Protein AF-Q8KRS7-F1 (afdb_monomer_lite)

Structure (mmCIF, N/CA/C/O backbone):
data_AF-Q8KRS7-F1
#
_entry.id   AF-Q8KRS7-F1
#
loop_
_atom_site.group_PDB
_atom_site.id
_atom_site.type_symbol
_atom_site.label_atom_id
_atom_site.label_alt_id
_atom_site.label_comp_id
_atom_site.label_asym_id
_atom_site.label_entity_id
_atom_site.label_seq_id
_atom_site.pdbx_PDB_ins_code
_atom_site.Cartn_x
_atom_site.Cartn_y
_atom_site.Cartn_z
_atom_site.occupancy
_atom_site.B_iso_or_equiv
_atom_site.auth_seq_id
_atom_site.auth_comp_id
_atom_site.auth_asym_id
_atom_site.auth_atom_id
_atom_site.pdbx_PDB_model_num
ATOM 1 N N . MET A 1 1 ? 6.566 11.214 23.267 1.00 79.62 1 MET A N 1
ATOM 2 C CA . MET A 1 1 ? 6.766 9.782 22.901 1.00 79.62 1 MET A CA 1
ATOM 3 C C . MET A 1 1 ? 7.408 9.692 21.528 1.00 79.62 1 MET A C 1
ATOM 5 O O . MET A 1 1 ? 8.475 9.097 21.419 1.00 79.62 1 MET A O 1
ATOM 9 N N . TYR A 1 2 ? 6.828 10.362 20.528 1.00 82.69 2 TYR A N 1
ATOM 10 C CA . TYR A 1 2 ? 7.426 10.520 19.202 1.00 82.69 2 TYR A CA 1
ATOM 11 C C . TYR A 1 2 ? 8.853 11.101 19.230 1.00 82.69 2 TYR A C 1
ATOM 13 O O . TYR A 1 2 ? 9.668 10.703 18.409 1.00 82.69 2 TYR A O 1
ATOM 21 N N . ASP A 1 3 ? 9.219 11.918 20.226 1.00 83.94 3 ASP A N 1
ATOM 22 C CA . ASP A 1 3 ? 10.573 12.494 20.379 1.00 83.94 3 ASP A CA 1
ATOM 23 C C . ASP A 1 3 ? 11.708 11.469 20.531 1.00 83.94 3 ASP A C 1
ATOM 25 O O . ASP A 1 3 ? 12.875 11.806 20.345 1.00 83.94 3 ASP A O 1
ATOM 29 N N . ARG A 1 4 ? 11.391 10.219 20.901 1.00 86.94 4 ARG A N 1
ATOM 30 C CA . ARG A 1 4 ? 12.380 9.128 20.987 1.00 86.94 4 ARG A CA 1
ATOM 31 C C . ARG A 1 4 ? 12.637 8.455 19.637 1.00 86.94 4 ARG A C 1
ATOM 33 O O . ARG A 1 4 ? 13.655 7.789 19.488 1.00 86.94 4 ARG A O 1
ATOM 40 N N . TRP A 1 5 ? 11.716 8.617 18.690 1.00 89.06 5 TRP A N 1
ATOM 41 C CA . TRP A 1 5 ? 11.691 7.909 17.410 1.00 89.06 5 TRP A CA 1
ATOM 42 C C . TRP A 1 5 ? 11.887 8.851 16.219 1.00 89.06 5 TRP A C 1
ATOM 44 O O . TRP A 1 5 ? 12.419 8.449 15.191 1.00 89.06 5 TRP A O 1
ATOM 54 N N . PHE A 1 6 ? 11.517 10.119 16.355 1.00 91.38 6 PHE A N 1
ATOM 55 C CA . PHE A 1 6 ? 11.610 11.125 15.307 1.00 91.38 6 PHE A CA 1
ATOM 56 C C . PHE A 1 6 ? 12.489 12.282 15.776 1.00 91.38 6 PHE A C 1
ATOM 58 O O . PHE A 1 6 ? 12.406 12.731 16.920 1.00 91.38 6 PHE A O 1
ATOM 65 N N . SER A 1 7 ? 13.344 12.773 14.882 1.00 92.06 7 SER A N 1
ATOM 66 C CA . SER A 1 7 ? 14.123 13.985 15.129 1.00 92.06 7 SER A CA 1
ATOM 67 C C . SER A 1 7 ? 13.222 15.221 15.195 1.00 92.06 7 SER A C 1
ATOM 69 O O . SER A 1 7 ? 12.120 15.239 14.652 1.00 92.06 7 SER A O 1
ATOM 71 N N . GLN A 1 8 ? 13.722 16.308 15.786 1.00 91.12 8 GLN A N 1
ATOM 72 C CA . GLN A 1 8 ? 12.974 17.569 15.878 1.00 91.12 8 GLN A CA 1
ATOM 73 C C . GLN A 1 8 ? 12.562 18.132 14.508 1.00 91.12 8 GLN A C 1
ATOM 75 O O . GLN A 1 8 ? 11.495 18.720 14.379 1.00 91.12 8 GLN A O 1
ATOM 80 N N . GLN A 1 9 ? 13.375 17.920 13.468 1.00 90.75 9 GLN A N 1
ATOM 81 C CA . GLN A 1 9 ? 13.025 18.318 12.099 1.00 90.75 9 GLN A CA 1
ATOM 82 C C . GLN A 1 9 ? 11.922 17.434 11.506 1.00 90.75 9 GLN A C 1
ATOM 84 O O . GLN A 1 9 ? 11.077 17.923 10.767 1.00 90.75 9 GLN A O 1
ATOM 89 N N . GLU A 1 10 ? 11.915 16.138 11.824 1.00 91.88 10 GLU A N 1
ATOM 90 C CA . GLU A 1 10 ? 10.870 15.221 11.366 1.00 91.88 10 GLU A CA 1
ATOM 91 C C . GLU A 1 10 ? 9.541 15.483 12.075 1.00 91.88 10 GLU A C 1
ATOM 93 O O . GLU A 1 10 ? 8.509 15.473 11.414 1.00 91.88 10 GLU A O 1
ATOM 98 N N . LEU A 1 11 ? 9.562 15.790 13.376 1.00 92.19 11 LEU A N 1
ATOM 99 C CA . LEU A 1 11 ? 8.361 16.131 14.147 1.00 92.19 11 LEU A CA 1
ATOM 100 C C . LEU A 1 11 ? 7.640 17.372 13.608 1.00 92.19 11 LEU A C 1
ATOM 102 O O . LEU A 1 11 ? 6.419 17.421 13.657 1.00 92.19 11 LEU A O 1
ATOM 106 N N . GLN A 1 12 ? 8.366 18.347 13.048 1.00 91.62 12 GLN A N 1
ATOM 107 C CA . GLN A 1 12 ? 7.760 19.539 12.432 1.00 91.62 12 GLN A CA 1
ATOM 108 C C . GLN A 1 12 ? 6.928 19.233 11.183 1.00 91.62 12 GLN A C 1
ATOM 110 O O . GLN A 1 12 ? 6.133 20.067 10.764 1.00 91.62 12 GLN A O 1
ATOM 115 N N . VAL A 1 13 ? 7.146 18.075 10.559 1.00 92.62 13 VAL A N 1
ATOM 116 C CA . VAL A 1 13 ? 6.472 17.665 9.320 1.00 92.62 13 VAL A CA 1
ATOM 117 C C . VAL A 1 13 ? 5.749 16.328 9.471 1.00 92.62 13 VAL A C 1
ATOM 119 O O . VAL A 1 13 ? 5.342 15.742 8.470 1.00 92.62 13 VAL A O 1
ATOM 122 N N . LEU A 1 14 ? 5.631 15.817 10.699 1.00 93.31 14 LEU A N 1
ATOM 123 C CA . LEU A 1 14 ? 4.896 14.603 11.030 1.00 93.31 14 LEU A CA 1
ATOM 124 C C . LEU A 1 14 ? 3.538 15.016 11.604 1.00 93.31 14 LEU A C 1
ATOM 126 O O . LEU A 1 14 ? 3.499 15.425 12.765 1.00 93.31 14 LEU A O 1
ATOM 130 N N . PRO A 1 15 ? 2.431 14.857 10.855 1.00 93.81 15 PRO A N 1
ATOM 131 C CA . PRO A 1 15 ? 1.103 15.183 11.354 1.00 93.81 15 PRO A CA 1
ATOM 132 C C . PRO A 1 15 ? 0.832 14.546 12.714 1.00 93.81 15 PRO A C 1
ATOM 134 O O . PRO A 1 15 ? 0.481 15.267 13.633 1.00 93.81 15 PRO A O 1
ATOM 137 N N . PHE A 1 16 ? 1.131 13.255 12.919 1.00 89.75 16 PHE A N 1
ATOM 138 C CA . PHE A 1 16 ? 0.970 12.579 14.221 1.00 89.75 16 PHE A CA 1
ATOM 139 C C . PHE A 1 16 ? 1.613 13.277 15.438 1.00 89.75 16 PHE A C 1
ATOM 141 O O . PHE A 1 16 ? 1.209 12.997 16.566 1.00 89.75 16 PHE A O 1
ATOM 148 N N . ALA A 1 17 ? 2.609 14.148 15.248 1.00 88.62 17 ALA A N 1
ATOM 149 C CA . ALA A 1 17 ? 3.217 14.916 16.334 1.00 88.62 17 ALA A CA 1
ATOM 150 C C . ALA A 1 17 ? 2.379 16.140 16.754 1.00 88.62 17 ALA A C 1
ATOM 152 O O . ALA A 1 17 ? 2.550 16.653 17.862 1.00 88.62 17 ALA A O 1
ATOM 153 N N . GLU A 1 18 ? 1.481 16.611 15.891 1.00 89.44 18 GLU A N 1
ATOM 154 C CA . GLU A 1 18 ? 0.573 17.718 16.169 1.00 89.44 18 GLU A CA 1
ATOM 155 C C . GLU A 1 18 ? -0.554 17.277 17.110 1.00 89.44 18 GLU A C 1
ATOM 157 O O . GLU A 1 18 ? -1.121 16.190 16.974 1.00 89.44 18 GLU A O 1
ATOM 162 N N . GLN A 1 19 ? -0.920 18.153 18.045 1.00 85.75 19 GLN A N 1
ATOM 163 C CA . GLN A 1 19 ? -2.099 17.956 18.883 1.00 85.75 19 GLN A CA 1
ATOM 164 C C . GLN A 1 19 ? -3.350 18.350 18.097 1.00 85.75 19 GLN A C 1
ATOM 166 O O . GLN A 1 19 ? -3.739 19.515 18.080 1.00 85.75 19 GLN A O 1
ATOM 171 N N . ASP A 1 20 ? -3.960 17.367 17.443 1.00 91.69 20 ASP A N 1
ATOM 172 C CA . ASP A 1 20 ? -5.169 17.537 16.641 1.00 91.69 20 ASP A CA 1
ATOM 173 C C . ASP A 1 20 ? -6.292 16.639 17.186 1.00 91.69 20 ASP A C 1
ATOM 175 O O . ASP A 1 20 ? -6.239 15.409 17.094 1.00 91.69 20 ASP A O 1
ATOM 179 N N . GLU A 1 21 ? -7.311 17.257 17.787 1.00 91.38 21 GLU A N 1
ATOM 180 C CA . GLU A 1 21 ? -8.463 16.544 18.352 1.00 91.38 21 GLU A CA 1
ATOM 181 C C . GLU A 1 21 ? -9.281 15.809 17.282 1.00 91.38 21 GLU A C 1
ATOM 183 O O . GLU A 1 21 ? -9.771 14.709 17.537 1.00 91.38 21 GLU A O 1
ATOM 188 N N . GLN A 1 22 ? -9.400 16.370 16.076 1.00 93.44 22 GLN A N 1
ATOM 189 C CA . GLN A 1 22 ? -10.166 15.771 14.985 1.00 93.44 22 GLN A CA 1
ATOM 190 C C . GLN A 1 22 ? -9.466 14.523 14.442 1.00 93.44 22 GLN A C 1
ATOM 192 O O . GLN A 1 22 ? -10.111 13.495 14.214 1.00 93.44 22 GLN A O 1
ATOM 197 N N . ARG A 1 23 ? -8.142 14.577 14.279 1.00 93.50 23 ARG A N 1
ATOM 198 C CA . ARG A 1 23 ? -7.334 13.414 13.905 1.00 93.50 23 ARG A CA 1
ATOM 199 C C . ARG A 1 23 ? -7.419 12.324 14.969 1.00 93.50 23 ARG A C 1
ATOM 201 O O . ARG A 1 23 ? -7.656 11.166 14.634 1.00 93.50 23 ARG A O 1
ATOM 208 N N . ASN A 1 24 ? -7.292 12.689 16.245 1.00 91.06 24 ASN A N 1
ATOM 209 C CA . ASN A 1 24 ? -7.412 11.736 17.350 1.00 91.06 24 ASN A CA 1
ATOM 210 C C . ASN A 1 24 ? -8.786 11.055 17.358 1.00 91.06 24 ASN A C 1
ATOM 212 O O . ASN A 1 24 ? -8.861 9.835 17.480 1.00 91.06 24 ASN A O 1
ATOM 216 N N . GLN A 1 25 ? -9.861 11.821 17.162 1.00 94.38 25 GLN A N 1
ATOM 217 C CA . GLN A 1 25 ? -11.215 11.282 17.060 1.00 94.38 25 GLN A CA 1
ATOM 218 C C . GLN A 1 25 ? -11.365 10.335 15.858 1.00 94.38 25 GLN A C 1
ATOM 220 O O . GLN A 1 25 ? -11.925 9.250 15.996 1.00 94.38 25 GLN A O 1
ATOM 225 N N . THR A 1 26 ? -10.790 10.695 14.708 1.00 96.25 26 THR A N 1
ATOM 226 C CA . THR A 1 26 ? -10.797 9.851 13.503 1.00 96.25 26 THR A CA 1
ATOM 227 C C . THR A 1 26 ? -10.102 8.510 13.755 1.00 96.25 26 THR A C 1
ATOM 229 O O . THR A 1 26 ? -10.633 7.458 13.403 1.00 96.25 26 THR A O 1
ATOM 232 N N . TRP A 1 27 ? -8.941 8.511 14.418 1.00 95.44 27 TRP A N 1
ATOM 233 C CA . TRP A 1 27 ? -8.245 7.272 14.779 1.00 95.44 27 TRP A CA 1
ATOM 234 C C . TRP A 1 27 ? -9.002 6.438 15.807 1.00 95.44 27 TRP A C 1
ATOM 236 O O . TRP A 1 27 ? -9.042 5.217 15.673 1.00 95.44 27 TRP A O 1
ATOM 246 N N . LEU A 1 28 ? -9.636 7.071 16.797 1.00 94.50 28 LEU A N 1
ATOM 247 C CA . LEU A 1 28 ? -10.481 6.368 17.764 1.00 94.50 28 LEU A CA 1
ATOM 248 C C . LEU A 1 28 ? -11.642 5.642 17.073 1.00 94.50 28 LEU A C 1
ATOM 250 O O . LEU A 1 28 ? -11.932 4.495 17.410 1.00 94.50 28 LEU A O 1
ATOM 254 N N . GLU A 1 29 ? -12.268 6.277 16.082 1.00 97.00 29 GLU A N 1
ATOM 255 C CA . GLU A 1 29 ? -13.324 5.666 15.271 1.00 97.00 29 GLU A CA 1
ATOM 256 C C . GLU A 1 29 ? -12.793 4.497 14.438 1.00 97.00 29 GLU A C 1
ATOM 258 O O . GLU A 1 29 ? -13.354 3.404 14.502 1.00 97.00 29 GLU A O 1
ATOM 263 N N . LEU A 1 30 ? -11.674 4.677 13.726 1.00 98.12 30 LEU A N 1
ATOM 264 C CA . LEU A 1 30 ? -11.060 3.613 12.923 1.00 98.12 30 LEU A CA 1
ATOM 265 C C . LEU A 1 30 ? -10.697 2.387 13.774 1.00 98.12 30 LEU A C 1
ATOM 267 O O . LEU A 1 30 ? -11.034 1.257 13.411 1.00 98.12 30 LEU A O 1
ATOM 271 N N . VAL A 1 31 ? -10.048 2.601 14.922 1.00 97.19 31 VAL A N 1
ATOM 272 C CA . VAL A 1 31 ? -9.653 1.536 15.858 1.00 97.19 31 VAL A CA 1
ATOM 273 C C . VAL A 1 31 ? -10.883 0.854 16.456 1.00 97.19 31 VAL A C 1
ATOM 275 O O . VAL A 1 31 ? -10.935 -0.376 16.514 1.00 97.19 31 VAL A O 1
ATOM 278 N N . GLY A 1 32 ? -11.895 1.627 16.859 1.00 97.62 32 GLY A N 1
ATOM 279 C CA . GLY A 1 32 ? -13.153 1.100 17.386 1.00 97.62 32 GLY A CA 1
ATOM 280 C C . GLY A 1 32 ? -13.897 0.230 16.370 1.00 97.62 32 GLY A C 1
ATOM 281 O O . GLY A 1 32 ? -14.313 -0.884 16.697 1.00 97.62 32 GLY A O 1
ATOM 282 N N . GLU A 1 33 ? -14.005 0.692 15.123 1.00 98.25 33 GLU A N 1
ATOM 283 C CA . GLU A 1 33 ? -14.606 -0.064 14.021 1.00 98.25 33 GLU A CA 1
ATOM 284 C C . GLU A 1 33 ? -13.829 -1.357 13.728 1.00 98.25 33 GLU A C 1
ATOM 286 O O . GLU A 1 33 ? -14.439 -2.417 13.564 1.00 98.25 33 GLU A O 1
ATOM 291 N N . ALA A 1 34 ? -12.492 -1.311 13.714 1.00 98.12 34 ALA A N 1
ATOM 292 C CA . ALA A 1 34 ? -11.669 -2.502 13.506 1.00 98.12 34 ALA A CA 1
ATOM 293 C C . ALA A 1 34 ? -11.868 -3.529 14.624 1.00 98.12 34 ALA A C 1
ATOM 295 O O . ALA A 1 34 ? -12.091 -4.710 14.351 1.00 98.12 34 ALA A O 1
ATOM 296 N N . GLN A 1 35 ? -11.865 -3.074 15.879 1.00 97.38 35 GLN A N 1
ATOM 297 C CA . GLN A 1 35 ? -12.105 -3.929 17.036 1.00 97.38 35 GLN A CA 1
ATOM 298 C C . GLN A 1 35 ? -13.491 -4.585 16.973 1.00 97.38 35 GLN A C 1
ATOM 300 O O . GLN A 1 35 ? -13.624 -5.776 17.269 1.00 97.38 35 GLN A O 1
ATOM 305 N N . GLN A 1 36 ? -14.516 -3.836 16.557 1.00 98.12 36 GLN A N 1
ATOM 306 C CA . GLN A 1 36 ? -15.863 -4.366 16.363 1.00 98.12 36 GLN A CA 1
ATOM 307 C C . GLN A 1 36 ? -15.888 -5.446 15.271 1.00 98.12 36 GLN A C 1
ATOM 309 O O . GLN A 1 36 ? -16.386 -6.544 15.520 1.00 98.12 36 GLN A O 1
ATOM 314 N N . LEU A 1 37 ? -15.322 -5.176 14.089 1.00 98.44 37 LEU A N 1
ATOM 315 C CA . LEU A 1 37 ? -15.288 -6.144 12.985 1.00 98.44 37 LEU A CA 1
ATOM 316 C C . LEU A 1 37 ? -14.534 -7.425 13.363 1.00 98.44 37 LEU A C 1
ATOM 318 O O . LEU A 1 37 ? -14.980 -8.527 13.039 1.00 98.44 37 LEU A O 1
ATOM 322 N N . MET A 1 38 ? -13.425 -7.300 14.093 1.00 98.12 38 MET A N 1
ATOM 323 C CA . MET A 1 38 ? -12.676 -8.448 14.606 1.00 98.12 38 MET A CA 1
ATOM 324 C C . MET A 1 38 ? -13.478 -9.234 15.654 1.00 98.12 38 MET A C 1
ATOM 326 O O . MET A 1 38 ? -13.474 -10.465 15.628 1.00 98.12 38 MET A O 1
ATOM 330 N N . GLY A 1 39 ? -14.206 -8.547 16.542 1.00 97.62 39 GLY A N 1
ATOM 331 C CA . GLY A 1 39 ? -15.106 -9.169 17.520 1.00 97.62 39 GLY A CA 1
ATOM 332 C C . GLY A 1 39 ? -16.269 -9.930 16.871 1.00 97.62 39 GLY A C 1
ATOM 333 O O . GLY A 1 39 ? -16.627 -11.016 17.327 1.00 97.62 39 GLY A O 1
ATOM 334 N N . GLU A 1 40 ? -16.797 -9.407 15.762 1.00 97.75 40 GLU A N 1
ATOM 335 C CA . GLU A 1 40 ? -17.801 -10.055 14.904 1.00 97.75 40 GLU A CA 1
ATOM 336 C C . GLU A 1 40 ? -17.222 -11.220 14.075 1.00 97.75 40 GLU A C 1
ATOM 338 O O . GLU A 1 40 ? -17.982 -11.965 13.457 1.00 97.75 40 GLU A O 1
ATOM 343 N N . ARG A 1 41 ? -15.892 -11.409 14.065 1.00 97.25 41 ARG A N 1
ATOM 344 C CA . ARG A 1 41 ? -15.169 -12.334 13.168 1.00 97.25 41 ARG A CA 1
ATOM 345 C C . ARG A 1 41 ? -15.489 -12.084 11.690 1.00 97.25 41 ARG A C 1
ATOM 347 O O . ARG A 1 41 ? -15.611 -13.027 10.910 1.00 97.25 41 ARG A O 1
ATOM 354 N N . CYS A 1 42 ? -15.628 -10.811 11.324 1.00 97.94 42 CYS A N 1
ATOM 355 C CA . CYS A 1 42 ? -15.876 -10.377 9.956 1.00 97.94 42 CYS A CA 1
ATOM 356 C C . CYS A 1 42 ? -14.761 -10.889 9.019 1.00 97.94 42 CYS A C 1
ATOM 358 O O . CYS A 1 42 ? -13.581 -10.671 9.316 1.00 97.94 42 CYS A O 1
ATOM 360 N N . PRO A 1 43 ? -15.092 -11.569 7.907 1.00 97.62 43 PRO A N 1
ATOM 361 C CA . PRO A 1 43 ? -14.117 -11.907 6.876 1.00 97.62 43 PRO A CA 1
ATOM 362 C C . PRO A 1 43 ? -13.439 -10.660 6.287 1.00 97.62 43 PRO A C 1
ATOM 364 O O . PRO A 1 43 ? -14.045 -9.597 6.164 1.00 97.62 43 PRO A O 1
ATOM 367 N N . ALA A 1 44 ? -12.163 -10.783 5.918 1.00 97.00 44 ALA A N 1
ATOM 368 C CA . ALA A 1 44 ? -11.379 -9.659 5.399 1.00 97.00 44 ALA A CA 1
ATOM 369 C C . ALA A 1 44 ? -11.827 -9.203 3.995 1.00 97.00 44 ALA A C 1
ATOM 371 O O . ALA A 1 44 ? -11.573 -8.065 3.612 1.00 97.00 44 ALA A O 1
ATOM 372 N N . ASP A 1 45 ? -12.502 -10.073 3.244 1.00 96.38 45 ASP A N 1
ATOM 373 C CA . ASP A 1 45 ? -13.055 -9.814 1.913 1.00 96.38 45 ASP A CA 1
ATOM 374 C C . ASP A 1 45 ? -14.479 -9.227 1.938 1.00 96.38 45 ASP A C 1
ATOM 376 O O . ASP A 1 45 ? -15.017 -8.871 0.889 1.00 96.38 45 ASP A O 1
ATOM 380 N N . GLU A 1 46 ? -15.088 -9.059 3.117 1.00 97.88 46 GLU A N 1
ATOM 381 C CA . GLU A 1 46 ? -16.384 -8.388 3.243 1.00 97.88 46 GLU A CA 1
ATOM 382 C C . GLU A 1 46 ? -16.285 -6.894 2.873 1.00 97.88 46 GLU A C 1
ATOM 384 O O . GLU A 1 46 ? -15.328 -6.212 3.268 1.00 97.88 46 GLU A O 1
ATOM 389 N N . PRO A 1 47 ? -17.314 -6.306 2.228 1.00 97.44 47 PRO A N 1
ATOM 390 C CA . PRO A 1 47 ? -17.300 -4.895 1.841 1.00 97.44 47 PRO A CA 1
ATOM 391 C C . PRO A 1 47 ? -17.044 -3.928 3.005 1.00 97.44 47 PRO A C 1
ATOM 393 O O . PRO A 1 47 ? -16.378 -2.911 2.823 1.00 97.44 47 PRO A O 1
ATOM 396 N N . ARG A 1 48 ? -17.534 -4.245 4.214 1.00 97.75 48 ARG A N 1
ATOM 397 C CA . ARG A 1 48 ? -17.291 -3.437 5.425 1.00 97.75 48 ARG A CA 1
ATOM 398 C C . ARG A 1 48 ? -15.817 -3.457 5.847 1.00 97.75 48 ARG A C 1
ATOM 400 O O . ARG A 1 48 ? -15.288 -2.408 6.203 1.00 97.75 48 ARG A O 1
ATOM 407 N N . ALA A 1 49 ? -15.157 -4.615 5.780 1.00 98.25 49 ALA A N 1
ATOM 408 C CA . ALA A 1 49 ? -13.738 -4.748 6.106 1.00 98.25 49 ALA A CA 1
ATOM 409 C C . ALA A 1 49 ? -12.867 -4.017 5.075 1.00 98.25 49 ALA A C 1
ATOM 411 O O . ALA A 1 49 ? -11.989 -3.238 5.444 1.00 98.25 49 ALA A O 1
ATOM 412 N N . ILE A 1 50 ? -13.175 -4.186 3.785 1.00 98.06 50 ILE A N 1
ATOM 413 C CA . ILE A 1 50 ? -12.502 -3.492 2.680 1.00 98.06 50 ILE A CA 1
ATOM 414 C C . ILE A 1 50 ? -12.640 -1.966 2.802 1.00 98.06 50 ILE A C 1
ATOM 416 O O . ILE A 1 50 ? -11.659 -1.234 2.635 1.00 98.06 50 ILE A O 1
ATOM 420 N N . ALA A 1 51 ? -13.844 -1.471 3.103 1.00 97.75 51 ALA A N 1
ATOM 421 C CA . ALA A 1 51 ? -14.095 -0.042 3.268 1.00 97.75 51 ALA A CA 1
ATOM 422 C C . ALA A 1 51 ? -13.311 0.538 4.455 1.00 97.75 51 ALA A C 1
ATOM 424 O O . ALA A 1 51 ? -12.679 1.588 4.316 1.00 97.75 51 ALA A O 1
ATOM 425 N N . LEU A 1 52 ? -13.300 -0.165 5.593 1.00 98.44 52 LEU A N 1
ATOM 426 C CA . LEU A 1 52 ? -12.514 0.233 6.759 1.00 98.44 52 LEU A CA 1
ATOM 427 C C . LEU A 1 52 ? -11.017 0.266 6.438 1.00 98.44 52 LEU A C 1
ATOM 429 O O . LEU A 1 52 ? -10.358 1.265 6.706 1.00 98.44 52 LEU A O 1
ATOM 433 N N . ALA A 1 53 ? -10.485 -0.791 5.823 1.00 98.12 53 ALA A N 1
ATOM 434 C CA . ALA A 1 53 ? -9.067 -0.873 5.498 1.00 98.12 53 ALA A CA 1
ATOM 435 C C . ALA A 1 53 ? -8.633 0.206 4.496 1.00 98.12 53 ALA A C 1
ATOM 437 O O . ALA A 1 53 ? -7.540 0.753 4.602 1.00 98.12 53 ALA A O 1
ATOM 438 N N . THR A 1 54 ? -9.510 0.572 3.557 1.00 97.00 54 THR A N 1
ATOM 439 C CA . THR A 1 54 ? -9.265 1.687 2.633 1.00 97.00 54 THR A CA 1
ATOM 440 C C . THR A 1 54 ? -9.140 3.012 3.381 1.00 97.00 54 THR A C 1
ATOM 442 O O . THR A 1 54 ? -8.139 3.703 3.206 1.00 97.00 54 THR A O 1
ATOM 445 N N . ARG A 1 55 ? -10.111 3.338 4.249 1.00 97.56 55 ARG A N 1
ATOM 446 C CA . ARG A 1 55 ? -10.080 4.553 5.084 1.00 97.56 55 ARG A CA 1
ATOM 447 C C . ARG A 1 55 ? -8.842 4.584 5.974 1.00 97.56 55 ARG A C 1
ATOM 449 O O . ARG A 1 55 ? -8.195 5.616 6.091 1.00 97.56 55 ARG A O 1
ATOM 456 N N . TRP A 1 56 ? -8.490 3.439 6.556 1.00 97.62 56 TRP A N 1
ATOM 457 C CA . TRP A 1 56 ? -7.305 3.294 7.394 1.00 97.62 56 TRP A CA 1
ATOM 458 C C . TRP A 1 56 ? -6.025 3.630 6.626 1.00 97.62 56 TRP A C 1
ATOM 460 O O . TRP A 1 56 ? -5.212 4.415 7.106 1.00 97.62 56 TRP A O 1
ATOM 470 N N . MET A 1 57 ? -5.841 3.070 5.427 1.00 95.62 57 MET A N 1
ATOM 471 C CA . MET A 1 57 ? -4.639 3.315 4.622 1.00 95.62 57 MET A CA 1
ATOM 472 C C . MET A 1 57 ? -4.568 4.755 4.107 1.00 95.62 57 MET A C 1
ATOM 474 O O . MET A 1 57 ? -3.486 5.333 4.095 1.00 95.62 57 MET A O 1
ATOM 478 N N . GLU A 1 58 ? -5.701 5.355 3.733 1.00 94.88 58 GLU A N 1
ATOM 479 C CA . GLU A 1 58 ? -5.769 6.772 3.355 1.00 94.88 58 GLU A CA 1
ATOM 480 C C . GLU A 1 58 ? -5.409 7.694 4.524 1.00 94.88 58 GLU A C 1
ATOM 482 O O . GLU A 1 58 ? -4.617 8.620 4.346 1.00 94.88 58 GLU A O 1
ATOM 487 N N . GLN A 1 59 ? -5.949 7.426 5.717 1.00 95.94 59 GLN A N 1
ATOM 488 C CA . GLN A 1 59 ? -5.642 8.196 6.921 1.00 95.94 59 GLN A CA 1
ATOM 489 C C . GLN A 1 59 ? -4.167 8.049 7.305 1.00 95.94 59 GLN A C 1
ATOM 491 O O . GLN A 1 59 ? -3.497 9.035 7.599 1.00 95.94 59 GLN A O 1
ATOM 496 N N . LEU A 1 60 ? -3.631 6.828 7.242 1.00 94.88 60 LEU A N 1
ATOM 497 C CA . LEU A 1 60 ? -2.231 6.554 7.555 1.00 94.88 60 LEU A CA 1
ATOM 498 C C . LEU A 1 60 ? -1.278 7.246 6.572 1.00 94.88 60 LEU A C 1
ATOM 500 O O . LEU A 1 60 ? -0.250 7.781 6.985 1.00 94.88 60 LEU A O 1
ATOM 504 N N . GLU A 1 61 ? -1.605 7.269 5.280 1.00 94.06 61 GLU A N 1
ATOM 505 C CA . GLU A 1 61 ? -0.818 7.974 4.262 1.00 94.06 61 GLU A CA 1
ATOM 506 C C . GLU A 1 61 ? -0.834 9.492 4.489 1.00 94.06 61 GLU A C 1
ATOM 508 O O . GLU A 1 61 ? 0.218 10.132 4.426 1.00 94.06 61 GLU A O 1
ATOM 513 N N . GLN A 1 62 ? -1.987 10.060 4.854 1.00 93.31 62 GLN A N 1
ATOM 514 C CA . GLN A 1 62 ? -2.106 11.476 5.213 1.00 93.31 62 GLN A CA 1
ATOM 515 C C . GLN A 1 62 ? -1.308 11.816 6.474 1.00 93.31 62 GLN A C 1
ATOM 517 O O . GLN A 1 62 ? -0.496 12.740 6.455 1.00 93.31 62 GLN A O 1
ATOM 522 N N . ASP A 1 63 ? -1.465 11.037 7.544 1.00 94.88 63 ASP A N 1
ATOM 523 C CA . ASP A 1 63 ? -0.860 11.342 8.845 1.00 94.88 63 ASP A CA 1
ATOM 524 C C . ASP A 1 63 ? 0.638 11.015 8.929 1.00 94.88 63 ASP A C 1
ATOM 526 O O . ASP A 1 63 ? 1.337 11.442 9.851 1.00 94.88 63 ASP A O 1
ATOM 530 N N . THR A 1 64 ? 1.163 10.317 7.921 1.00 93.88 64 THR A N 1
ATOM 531 C CA . THR A 1 64 ? 2.605 10.166 7.672 1.00 93.88 64 THR A CA 1
ATOM 532 C C . THR A 1 64 ? 3.137 11.194 6.670 1.00 93.88 64 THR A C 1
ATOM 534 O O . THR A 1 64 ? 4.282 11.078 6.233 1.00 93.88 64 THR A O 1
ATOM 537 N N . ALA A 1 65 ? 2.337 12.196 6.288 1.00 92.19 65 ALA A N 1
ATOM 538 C CA . ALA A 1 65 ? 2.660 13.201 5.271 1.00 92.19 65 ALA A CA 1
ATOM 539 C C . ALA A 1 65 ? 3.123 12.598 3.928 1.00 92.19 65 ALA A C 1
ATOM 541 O O . ALA A 1 65 ? 3.974 13.165 3.240 1.00 92.19 65 ALA A O 1
ATOM 542 N N . GLY A 1 66 ? 2.622 11.411 3.571 1.00 89.94 66 GLY A N 1
ATOM 543 C CA . GLY A 1 66 ? 3.053 10.676 2.381 1.00 89.94 66 GLY A CA 1
ATOM 544 C C . GLY A 1 66 ? 4.518 10.222 2.424 1.00 89.94 66 GLY A C 1
ATOM 545 O O . GLY A 1 66 ? 5.089 9.894 1.382 1.00 89.94 66 GLY A O 1
ATOM 546 N N . ARG A 1 67 ? 5.151 10.186 3.609 1.00 90.75 67 ARG A N 1
ATOM 547 C CA . ARG A 1 67 ? 6.556 9.793 3.789 1.00 90.75 67 ARG A CA 1
ATOM 548 C C . ARG A 1 67 ? 6.672 8.316 4.204 1.00 90.75 67 ARG A C 1
ATOM 550 O O . ARG A 1 67 ? 6.373 7.983 5.353 1.00 90.75 67 ARG A O 1
ATOM 557 N N . PRO A 1 68 ? 7.140 7.410 3.325 1.00 89.69 68 PRO A N 1
ATOM 558 C CA . PRO A 1 68 ? 7.266 5.978 3.642 1.00 89.69 68 PRO A CA 1
ATOM 559 C C . PRO A 1 68 ? 8.253 5.691 4.789 1.00 89.69 68 PRO A C 1
ATOM 561 O O . PRO A 1 68 ? 8.112 4.701 5.512 1.00 89.69 68 PRO A O 1
ATOM 564 N N . GLU A 1 69 ? 9.241 6.565 5.005 1.00 88.81 69 GLU A N 1
ATOM 565 C CA . GLU A 1 69 ? 10.143 6.488 6.157 1.00 88.81 69 GLU A CA 1
ATOM 566 C C . GLU A 1 69 ? 9.408 6.658 7.494 1.00 88.81 69 GLU A C 1
ATOM 568 O O . GLU A 1 69 ? 9.795 6.036 8.483 1.00 88.81 69 GLU A O 1
ATOM 573 N N . PHE A 1 70 ? 8.330 7.450 7.527 1.00 92.25 70 PHE A N 1
ATOM 574 C CA . PHE A 1 70 ? 7.521 7.636 8.728 1.00 92.25 70 PHE A CA 1
ATOM 575 C C . PHE A 1 70 ? 6.660 6.410 8.989 1.00 92.25 70 PHE A C 1
ATOM 577 O O . PHE A 1 70 ? 6.658 5.922 10.113 1.00 92.25 70 PHE A O 1
ATOM 584 N N . LEU A 1 71 ? 6.035 5.839 7.954 1.00 89.62 71 LEU A N 1
ATOM 585 C CA . LEU A 1 71 ? 5.327 4.559 8.064 1.00 89.62 71 LEU A CA 1
ATOM 586 C C . LEU A 1 71 ? 6.234 3.457 8.632 1.00 89.62 71 LEU A C 1
ATOM 588 O O . LEU A 1 71 ? 5.859 2.765 9.576 1.00 89.62 71 LEU A O 1
ATOM 592 N N . THR A 1 72 ? 7.443 3.316 8.082 1.00 87.19 72 THR A N 1
ATOM 593 C CA . THR A 1 72 ? 8.410 2.305 8.539 1.00 87.19 72 THR A CA 1
ATOM 594 C C . THR A 1 72 ? 8.727 2.489 10.023 1.00 87.19 72 THR A C 1
ATOM 596 O O . THR A 1 72 ? 8.696 1.528 10.788 1.00 87.19 72 THR A O 1
ATOM 599 N N . ARG A 1 73 ? 8.942 3.735 10.459 1.00 89.19 73 ARG A N 1
ATOM 600 C CA . ARG A 1 73 ? 9.267 4.032 11.855 1.00 89.19 73 ARG A CA 1
ATOM 601 C C . ARG A 1 73 ? 8.089 3.873 12.808 1.00 89.19 73 ARG A C 1
ATOM 603 O O . ARG A 1 73 ? 8.288 3.445 13.939 1.00 89.19 73 ARG A O 1
ATOM 610 N N . LEU A 1 74 ? 6.869 4.166 12.360 1.00 87.62 74 LEU A N 1
ATOM 611 C CA . LEU A 1 74 ? 5.656 3.858 13.118 1.00 87.62 74 LEU A CA 1
ATOM 612 C C . LEU A 1 74 ? 5.524 2.345 13.330 1.00 87.62 74 LEU A C 1
ATOM 614 O O . LEU A 1 74 ? 5.255 1.920 14.451 1.00 87.62 74 LEU A O 1
ATOM 618 N N . ASN A 1 75 ? 5.789 1.529 12.305 1.00 84.69 75 ASN A N 1
ATOM 619 C CA . ASN A 1 75 ? 5.775 0.068 12.435 1.00 84.69 75 ASN A CA 1
ATOM 620 C C . ASN A 1 75 ? 6.836 -0.433 13.431 1.00 84.69 75 ASN A C 1
ATOM 622 O O . ASN A 1 75 ? 6.529 -1.264 14.287 1.00 84.69 75 ASN A O 1
ATOM 626 N N . GLU A 1 76 ? 8.063 0.096 13.366 1.00 86.38 76 GLU A N 1
ATOM 627 C CA . GLU A 1 76 ? 9.129 -0.215 14.333 1.00 86.38 76 GLU A CA 1
ATOM 628 C C . GLU A 1 76 ? 8.732 0.186 15.762 1.00 86.38 76 GLU A C 1
ATOM 630 O O . GLU A 1 76 ? 8.887 -0.602 16.697 1.00 86.38 76 GLU A O 1
ATOM 635 N N . MET A 1 77 ? 8.154 1.379 15.926 1.00 87.12 77 MET A N 1
ATOM 636 C CA . MET A 1 77 ? 7.681 1.884 17.213 1.00 87.12 77 MET A CA 1
ATOM 637 C C . MET A 1 77 ? 6.554 1.011 17.787 1.00 87.12 77 MET A C 1
ATOM 639 O O . MET A 1 77 ? 6.616 0.638 18.957 1.00 87.12 77 MET A O 1
ATOM 643 N N . HIS A 1 78 ? 5.563 0.615 16.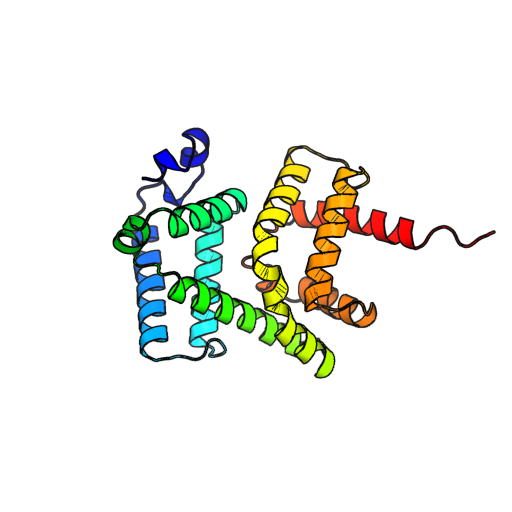980 1.00 82.06 78 HIS A N 1
ATOM 644 C CA . HIS A 1 78 ? 4.484 -0.292 17.402 1.00 82.06 78 HIS A CA 1
ATOM 645 C C . HIS A 1 78 ? 4.990 -1.684 17.813 1.00 82.06 78 HIS A C 1
ATOM 647 O O . HIS A 1 78 ? 4.395 -2.330 18.682 1.00 82.06 78 HIS A O 1
ATOM 653 N N . ALA A 1 79 ? 6.076 -2.159 17.198 1.00 82.00 79 ALA A N 1
ATOM 654 C CA . ALA A 1 79 ? 6.698 -3.430 17.550 1.00 82.00 79 ALA A CA 1
ATOM 655 C C . ALA A 1 79 ? 7.519 -3.342 18.850 1.00 82.00 79 ALA A C 1
ATOM 657 O O . ALA A 1 79 ? 7.505 -4.285 19.643 1.00 82.00 79 ALA A O 1
ATOM 658 N N . ALA A 1 80 ? 8.220 -2.227 19.071 1.00 85.25 80 ALA A N 1
ATOM 659 C CA . ALA A 1 80 ? 9.165 -2.058 20.173 1.00 85.25 80 ALA A CA 1
ATOM 660 C C . ALA A 1 80 ? 8.561 -1.479 21.464 1.00 85.25 80 ALA A C 1
ATOM 662 O O . ALA A 1 80 ? 9.090 -1.751 22.540 1.00 85.25 80 ALA A O 1
ATOM 663 N N . GLU A 1 81 ? 7.483 -0.691 21.388 1.00 83.88 81 GLU A N 1
ATOM 664 C CA . GLU A 1 81 ? 6.916 0.033 22.535 1.00 83.88 81 GLU A CA 1
ATOM 665 C C . GLU A 1 81 ? 5.535 -0.536 22.926 1.00 83.88 81 GLU A C 1
ATOM 667 O O . GLU A 1 81 ? 4.526 -0.187 22.312 1.00 83.88 81 GLU A O 1
ATOM 672 N N . PRO A 1 82 ? 5.421 -1.366 23.984 1.00 81.00 82 PRO A N 1
ATOM 673 C CA . PRO A 1 82 ? 4.131 -1.896 24.445 1.00 81.00 82 PRO A CA 1
ATOM 674 C C . PRO A 1 82 ? 3.111 -0.803 24.795 1.00 81.00 82 PRO A C 1
ATOM 676 O O . PRO A 1 82 ? 1.917 -0.966 24.549 1.00 81.00 82 PRO A O 1
ATOM 679 N N . GLN A 1 83 ? 3.595 0.341 25.291 1.00 81.81 83 GLN A N 1
ATOM 680 C CA . GLN A 1 83 ? 2.778 1.511 25.624 1.00 81.81 83 GLN A CA 1
ATOM 681 C C . GLN A 1 83 ? 2.038 2.084 24.408 1.00 81.81 83 GLN A C 1
ATOM 683 O O . GLN A 1 83 ? 0.984 2.690 24.577 1.00 81.81 83 GLN A O 1
ATOM 688 N N . MET A 1 84 ? 2.530 1.863 23.180 1.00 80.50 84 MET A N 1
ATOM 689 C CA . MET A 1 84 ? 1.804 2.273 21.974 1.00 80.50 84 MET A CA 1
ATOM 690 C C . MET A 1 84 ? 0.469 1.554 21.849 1.00 80.50 84 MET A C 1
ATOM 692 O O . MET A 1 84 ? -0.514 2.167 21.444 1.00 80.50 84 MET A O 1
ATOM 696 N N . ARG A 1 85 ? 0.406 0.273 22.224 1.00 81.19 85 ARG A N 1
ATOM 697 C CA . ARG A 1 85 ? -0.849 -0.489 22.182 1.00 81.19 85 ARG A CA 1
ATOM 698 C C . ARG A 1 85 ? -1.842 0.043 23.206 1.00 81.19 85 ARG A C 1
ATOM 700 O O . ARG A 1 85 ? -3.017 0.172 22.897 1.00 81.19 85 ARG A O 1
ATOM 707 N N . GLU A 1 86 ? -1.362 0.394 24.396 1.00 82.81 86 GLU A N 1
ATOM 708 C CA . GLU A 1 86 ? -2.198 0.961 25.460 1.00 82.81 86 GLU A CA 1
ATOM 709 C C . GLU A 1 86 ? -2.736 2.350 25.093 1.00 82.81 86 GLU A C 1
ATOM 711 O O . GLU A 1 86 ? -3.884 2.657 25.396 1.00 82.81 86 GLU A O 1
ATOM 716 N N . GLN A 1 87 ? -1.931 3.179 24.421 1.00 82.62 87 GLN A N 1
ATOM 717 C CA . GLN A 1 87 ? -2.320 4.545 24.058 1.00 82.62 87 GLN A CA 1
ATOM 718 C C . GLN A 1 87 ? -3.175 4.625 22.792 1.00 82.62 87 GLN A C 1
ATOM 720 O O . GLN A 1 87 ? -4.104 5.424 22.740 1.00 82.62 87 GLN A O 1
ATOM 725 N N . THR A 1 88 ? -2.862 3.825 21.771 1.00 85.00 88 THR A N 1
ATOM 726 C CA . THR A 1 88 ? -3.552 3.888 20.468 1.00 85.00 88 THR A CA 1
ATOM 727 C C . THR A 1 88 ? -4.658 2.851 20.319 1.00 85.00 88 THR A C 1
ATOM 729 O O . THR A 1 88 ? -5.492 2.976 19.430 1.00 85.00 88 THR A O 1
ATOM 732 N N . GLY A 1 89 ? -4.652 1.792 21.133 1.00 88.62 89 GLY A N 1
ATOM 733 C CA . GLY A 1 89 ? -5.529 0.633 20.953 1.00 88.62 89 GLY A CA 1
ATOM 734 C C . GLY A 1 89 ? -5.188 -0.234 19.732 1.00 88.62 89 GLY A C 1
ATOM 735 O O . GLY A 1 89 ? -5.836 -1.255 19.519 1.00 88.62 89 GLY A O 1
ATOM 736 N N . VAL A 1 90 ? -4.169 0.127 18.941 1.00 91.44 90 VAL A N 1
ATOM 737 C CA . VAL A 1 90 ? -3.766 -0.619 17.743 1.00 91.44 90 VAL A CA 1
ATOM 738 C C . VAL A 1 90 ? -2.947 -1.843 18.146 1.00 91.44 90 VAL A C 1
ATOM 740 O O . VAL A 1 90 ? -1.853 -1.730 18.709 1.00 91.44 90 VAL A O 1
ATOM 743 N N . THR A 1 91 ? -3.465 -3.028 17.831 1.00 90.50 91 THR A N 1
ATOM 744 C CA . THR A 1 91 ? -2.813 -4.316 18.106 1.00 90.50 91 THR A CA 1
ATOM 745 C C . THR A 1 91 ? -2.197 -4.926 16.839 1.00 90.50 91 THR A C 1
ATOM 747 O O . THR A 1 91 ? -2.630 -4.608 15.729 1.00 90.50 91 THR A O 1
ATOM 750 N N . PRO A 1 92 ? -1.203 -5.829 16.957 1.00 88.94 92 PRO A N 1
ATOM 751 C CA . PRO A 1 92 ? -0.662 -6.546 15.799 1.00 88.94 92 PRO A CA 1
ATOM 752 C C . PRO A 1 92 ? -1.729 -7.313 15.008 1.00 88.94 92 PRO A C 1
ATOM 754 O O . PRO A 1 92 ? -1.702 -7.321 13.782 1.00 88.94 92 PRO A O 1
ATOM 757 N N . GLU A 1 93 ? -2.699 -7.915 15.697 1.00 92.94 93 GLU A N 1
ATOM 758 C CA . GLU A 1 93 ? -3.798 -8.660 15.076 1.00 92.94 93 GLU A CA 1
ATOM 759 C C . GLU A 1 93 ? -4.720 -7.735 14.273 1.00 92.94 93 GLU A C 1
ATOM 761 O O . GLU A 1 93 ? -5.238 -8.127 13.227 1.00 92.94 93 GLU A O 1
ATOM 766 N N . MET A 1 94 ? -4.901 -6.498 14.745 1.00 95.62 94 MET A N 1
ATOM 767 C CA . MET A 1 94 ? -5.653 -5.463 14.043 1.00 95.62 94 MET A CA 1
ATOM 768 C C . MET A 1 94 ? -4.919 -4.998 12.786 1.00 95.62 94 MET A C 1
ATOM 770 O O . MET A 1 94 ? -5.529 -4.918 11.723 1.00 95.62 94 MET A O 1
ATOM 774 N N . ILE A 1 95 ? -3.606 -4.766 12.876 1.00 92.62 95 ILE A N 1
ATOM 775 C CA . ILE A 1 95 ? -2.776 -4.421 11.712 1.00 92.62 95 ILE A CA 1
ATOM 776 C C . ILE A 1 95 ? -2.842 -5.532 10.657 1.00 92.62 95 ILE A C 1
ATOM 778 O O . ILE A 1 95 ? -3.011 -5.246 9.472 1.00 92.62 95 ILE A O 1
ATOM 782 N N . ASP A 1 96 ? -2.753 -6.795 11.069 1.00 93.56 96 ASP A N 1
ATOM 783 C CA . ASP A 1 96 ? -2.841 -7.942 10.163 1.00 93.56 96 ASP A CA 1
ATOM 784 C C . ASP A 1 96 ? -4.237 -8.053 9.514 1.00 93.56 96 ASP A C 1
ATOM 786 O O . ASP A 1 96 ? -4.349 -8.220 8.298 1.00 93.56 96 ASP A O 1
ATOM 790 N N . PHE A 1 97 ? -5.316 -7.851 10.282 1.00 97.19 97 PHE A N 1
ATOM 791 C CA . PHE A 1 97 ? -6.679 -7.786 9.741 1.00 97.19 97 PHE A CA 1
ATOM 792 C C . PHE A 1 97 ? -6.838 -6.679 8.688 1.00 97.19 97 PHE A C 1
ATOM 794 O O . PHE A 1 97 ? -7.310 -6.951 7.582 1.00 97.19 97 PHE A O 1
ATOM 801 N N . ILE A 1 98 ? -6.397 -5.455 8.995 1.00 97.12 98 ILE A N 1
ATOM 802 C CA . ILE A 1 98 ? -6.451 -4.314 8.070 1.00 97.12 98 ILE A CA 1
ATOM 803 C C . ILE A 1 98 ? -5.600 -4.577 6.824 1.00 97.12 98 ILE A C 1
ATOM 805 O O . ILE A 1 98 ? -6.051 -4.323 5.709 1.00 97.12 98 ILE A O 1
ATOM 809 N N . THR A 1 99 ? -4.404 -5.147 6.983 1.00 94.44 99 THR A N 1
ATOM 810 C CA . THR A 1 99 ? -3.506 -5.482 5.867 1.00 94.44 99 THR A CA 1
ATOM 811 C C . THR A 1 99 ? -4.151 -6.496 4.922 1.00 94.44 99 THR A C 1
ATOM 813 O O . THR A 1 99 ? -4.121 -6.318 3.702 1.00 94.44 99 THR A O 1
ATOM 816 N N . ARG A 1 100 ? -4.783 -7.540 5.473 1.00 96.12 100 ARG A N 1
ATOM 817 C CA . ARG A 1 100 ? -5.499 -8.556 4.692 1.00 96.12 100 ARG A CA 1
ATOM 818 C C . ARG A 1 100 ? -6.728 -7.980 3.992 1.00 96.12 100 ARG A C 1
ATOM 820 O O . ARG A 1 100 ? -6.899 -8.207 2.797 1.00 96.12 100 ARG A O 1
ATOM 827 N N . ALA A 1 101 ? -7.533 -7.178 4.684 1.00 97.94 101 ALA A N 1
ATOM 828 C CA . ALA A 1 101 ? -8.703 -6.537 4.086 1.00 97.94 101 ALA A CA 1
ATOM 829 C C . ALA A 1 101 ? -8.322 -5.532 2.985 1.00 97.94 101 ALA A C 1
ATOM 831 O O . ALA A 1 101 ? -8.977 -5.443 1.944 1.00 97.94 101 ALA A O 1
ATOM 832 N N . PHE A 1 102 ? -7.208 -4.815 3.154 1.00 97.19 102 PHE A N 1
ATOM 833 C CA . PHE A 1 102 ? -6.697 -3.925 2.119 1.00 97.19 102 PHE A CA 1
ATOM 834 C C . PHE A 1 102 ? -6.183 -4.689 0.893 1.00 97.19 102 PHE A C 1
ATOM 836 O O . PHE A 1 102 ? -6.411 -4.257 -0.238 1.00 97.19 102 PHE A O 1
ATOM 843 N N . ALA A 1 103 ? -5.534 -5.840 1.087 1.00 95.25 103 ALA A N 1
ATOM 844 C CA . ALA A 1 103 ? -5.141 -6.718 -0.011 1.00 95.25 103 ALA A CA 1
ATOM 845 C C . ALA A 1 103 ? -6.357 -7.224 -0.803 1.00 95.25 103 ALA A C 1
ATOM 847 O O . ALA A 1 103 ? -6.361 -7.133 -2.031 1.00 95.25 103 ALA A O 1
ATOM 848 N N . GLU A 1 104 ? -7.416 -7.670 -0.118 1.00 97.00 104 GLU A N 1
ATOM 849 C CA . GLU A 1 104 ? -8.660 -8.100 -0.772 1.00 97.00 104 GLU A CA 1
ATOM 850 C C . GLU A 1 104 ? -9.316 -6.962 -1.563 1.00 97.00 104 GLU A C 1
ATOM 852 O O . GLU A 1 104 ? -9.823 -7.191 -2.661 1.00 97.00 104 GLU A O 1
ATOM 857 N N . SER A 1 105 ? -9.198 -5.710 -1.102 1.00 96.50 105 SER A N 1
ATOM 858 C CA . SER A 1 105 ? -9.653 -4.546 -1.879 1.00 96.50 105 SER A CA 1
ATOM 859 C C . SER A 1 105 ? -8.980 -4.443 -3.256 1.00 96.50 105 SER A C 1
ATOM 861 O O . SER A 1 105 ? -9.627 -4.077 -4.240 1.00 96.50 105 SER A O 1
ATOM 863 N N . LYS A 1 106 ? -7.691 -4.801 -3.355 1.00 96.56 106 LYS A N 1
ATOM 864 C CA . LYS A 1 106 ? -6.935 -4.789 -4.618 1.00 96.56 106 LYS A CA 1
ATOM 865 C C . LYS A 1 106 ? -7.201 -6.045 -5.443 1.00 96.56 106 LYS A C 1
ATOM 867 O O . LYS A 1 106 ? -7.401 -5.942 -6.653 1.00 96.56 106 LYS A O 1
ATOM 872 N N . LEU A 1 107 ? -7.292 -7.212 -4.803 1.00 96.44 107 LEU A N 1
ATOM 873 C CA . LEU A 1 107 ? -7.651 -8.474 -5.463 1.00 96.44 107 LEU A CA 1
ATOM 874 C C . LEU A 1 107 ? -9.038 -8.404 -6.116 1.00 96.44 107 LEU A C 1
ATOM 876 O O . LEU A 1 107 ? -9.197 -8.855 -7.249 1.00 96.44 107 LEU A O 1
ATOM 880 N N . ALA A 1 108 ? -10.016 -7.769 -5.463 1.00 96.50 108 ALA A N 1
ATOM 881 C CA . ALA A 1 108 ? -11.350 -7.546 -6.018 1.00 96.50 108 ALA A CA 1
ATOM 882 C C . ALA A 1 108 ? -11.329 -6.697 -7.303 1.00 96.50 108 ALA A C 1
ATOM 884 O O . ALA A 1 108 ? -12.145 -6.899 -8.205 1.00 96.50 108 ALA A O 1
ATOM 885 N N . ILE A 1 109 ? -10.383 -5.760 -7.415 1.00 97.62 109 ILE A N 1
ATOM 886 C CA . ILE A 1 109 ? -10.168 -4.984 -8.639 1.00 97.62 109 ILE A CA 1
ATOM 887 C C . ILE A 1 109 ? -9.495 -5.850 -9.698 1.00 97.62 109 ILE A C 1
ATOM 889 O O . ILE A 1 109 ? -10.014 -5.958 -10.808 1.00 97.62 109 ILE A O 1
ATOM 893 N N . TRP A 1 110 ? -8.382 -6.509 -9.366 1.00 97.94 110 TRP A N 1
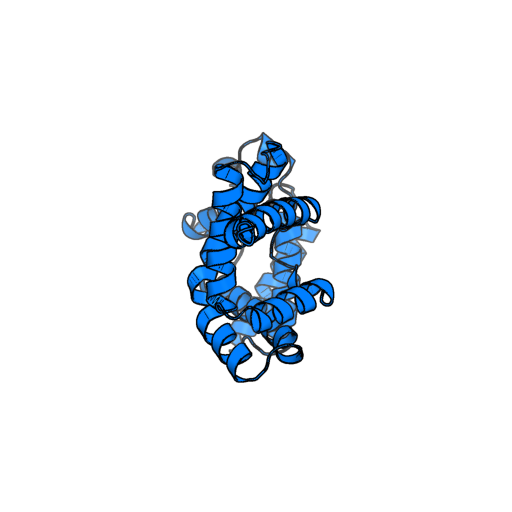ATOM 894 C CA . TRP A 1 110 ? -7.649 -7.349 -10.316 1.00 97.94 110 TRP A CA 1
ATOM 895 C C . TRP A 1 110 ? -8.471 -8.515 -10.862 1.00 97.94 110 TRP A C 1
ATOM 897 O O . TRP A 1 110 ? -8.259 -8.903 -12.007 1.00 97.94 110 TRP A O 1
ATOM 907 N N . ALA A 1 111 ? -9.472 -9.002 -10.128 1.00 97.62 111 ALA A N 1
ATOM 908 C CA . ALA A 1 111 ? -10.418 -10.001 -10.619 1.00 97.62 111 ALA A CA 1
ATOM 909 C C . ALA A 1 111 ? -11.187 -9.570 -11.886 1.00 97.62 111 ALA A C 1
ATOM 911 O O . ALA A 1 111 ? -11.690 -10.423 -12.612 1.00 97.62 111 ALA A O 1
ATOM 912 N N . ARG A 1 112 ? -11.267 -8.263 -12.184 1.00 98.12 112 ARG A N 1
ATOM 913 C CA . ARG A 1 112 ? -11.861 -7.739 -13.429 1.00 98.12 112 ARG A CA 1
ATOM 914 C C . ARG A 1 112 ? -10.902 -7.751 -14.624 1.00 98.12 112 ARG A C 1
ATOM 916 O O . ARG A 1 112 ? -11.350 -7.593 -15.756 1.00 98.12 112 ARG A O 1
ATOM 923 N N . TYR A 1 113 ? -9.603 -7.909 -14.377 1.00 98.31 113 TYR A N 1
ATOM 924 C CA . TYR A 1 113 ? -8.539 -7.791 -15.381 1.00 98.31 113 TYR A CA 1
ATOM 925 C C . TYR A 1 113 ? -7.811 -9.113 -15.637 1.00 98.31 113 TYR A C 1
ATOM 927 O O . TYR A 1 113 ? -7.331 -9.351 -16.747 1.00 98.31 113 TYR A O 1
ATOM 935 N N . LEU A 1 114 ? -7.706 -9.955 -14.612 1.00 98.25 114 LEU A N 1
ATOM 936 C CA . LEU A 1 114 ? -6.989 -11.222 -14.636 1.00 98.25 114 LEU A CA 1
ATOM 937 C C . LEU A 1 114 ? -7.942 -12.387 -14.911 1.00 98.25 114 LEU A C 1
ATOM 939 O O . LEU A 1 114 ? -9.107 -12.368 -14.514 1.00 98.25 114 LEU A O 1
ATOM 943 N N . ASN A 1 115 ? -7.436 -13.427 -15.571 1.00 98.12 115 ASN A N 1
ATOM 944 C CA . ASN A 1 115 ? -8.138 -14.704 -15.653 1.00 98.12 115 ASN A CA 1
ATOM 945 C C . ASN A 1 115 ? -8.048 -15.462 -14.308 1.00 98.12 115 ASN A C 1
ATOM 947 O O . ASN A 1 115 ? -7.361 -15.039 -13.378 1.00 98.12 115 ASN A O 1
ATOM 951 N N . ALA A 1 116 ? -8.746 -16.596 -14.201 1.00 97.38 116 ALA A N 1
ATOM 952 C CA . ALA A 1 116 ? -8.827 -17.352 -12.951 1.00 97.38 116 ALA A CA 1
ATOM 953 C C . ALA A 1 116 ? -7.466 -17.879 -12.453 1.00 97.38 116 ALA A C 1
ATOM 955 O O . ALA A 1 116 ? -7.224 -17.870 -11.249 1.00 97.38 116 ALA A O 1
ATOM 956 N N . GLU A 1 117 ? -6.580 -18.313 -13.353 1.00 97.94 117 GLU A N 1
ATOM 957 C CA . GLU A 1 117 ? -5.254 -18.841 -12.999 1.00 97.94 117 GLU A CA 1
ATOM 958 C C . GLU A 1 117 ? -4.313 -17.723 -12.538 1.00 97.94 117 GLU A C 1
ATOM 960 O O . GLU A 1 117 ? -3.659 -17.842 -11.503 1.00 97.94 117 GLU A O 1
ATOM 965 N N . GLU A 1 118 ? -4.298 -16.608 -13.271 1.00 98.38 118 GLU A N 1
ATOM 966 C CA . GLU A 1 118 ? -3.542 -15.401 -12.930 1.00 98.38 118 GLU A CA 1
ATOM 967 C C . GLU A 1 118 ? -3.975 -14.858 -11.564 1.00 98.38 118 GLU A C 1
ATOM 969 O O . GLU A 1 118 ? -3.135 -14.606 -10.703 1.00 98.38 118 GLU A O 1
ATOM 974 N N . LEU A 1 119 ? -5.287 -14.738 -11.330 1.00 98.12 119 LEU A N 1
ATOM 975 C CA . LEU A 1 119 ? -5.823 -14.262 -10.056 1.00 98.12 119 LEU A CA 1
ATOM 976 C C . LEU A 1 119 ? -5.512 -15.226 -8.905 1.00 98.12 119 LEU A C 1
ATOM 978 O O . LEU A 1 119 ? -5.185 -14.772 -7.808 1.00 98.12 119 LEU A O 1
ATOM 982 N N . ALA A 1 120 ? -5.605 -16.539 -9.134 1.00 97.81 120 ALA A N 1
ATOM 983 C CA . ALA A 1 120 ? -5.271 -17.541 -8.125 1.00 97.81 120 ALA A CA 1
ATOM 984 C C . ALA A 1 120 ? -3.794 -17.452 -7.718 1.00 97.81 120 ALA A C 1
ATOM 986 O O . ALA A 1 120 ? -3.498 -17.420 -6.522 1.00 97.81 120 ALA A O 1
ATOM 987 N N . PHE A 1 121 ? -2.887 -17.326 -8.695 1.00 98.44 121 PHE A N 1
ATOM 988 C CA . PHE A 1 121 ? -1.464 -17.103 -8.442 1.00 98.44 121 PHE A CA 1
ATOM 989 C C . PHE A 1 121 ? -1.244 -15.824 -7.627 1.00 98.44 121 PHE A C 1
ATOM 991 O O . PHE A 1 121 ? -0.569 -15.845 -6.598 1.00 98.44 121 PHE A O 1
ATOM 998 N N . THR A 1 122 ? -1.860 -14.714 -8.039 1.00 97.88 122 THR A N 1
ATOM 999 C CA . THR A 1 122 ? -1.721 -13.439 -7.333 1.00 97.88 122 THR A CA 1
ATOM 1000 C C . THR A 1 122 ? -2.225 -13.511 -5.906 1.00 97.88 122 THR A C 1
ATOM 1002 O O . THR A 1 122 ? -1.507 -13.091 -5.006 1.00 97.88 122 THR A O 1
ATOM 1005 N N . ARG A 1 123 ? -3.411 -14.078 -5.666 1.00 96.62 123 ARG A N 1
ATOM 1006 C CA . ARG A 1 123 ? -3.955 -14.234 -4.311 1.00 96.62 123 ARG A CA 1
ATOM 1007 C C . ARG A 1 123 ? -3.041 -15.083 -3.428 1.00 96.62 123 ARG A C 1
ATOM 1009 O O . ARG A 1 123 ? -2.845 -14.740 -2.267 1.00 96.62 123 ARG A O 1
ATOM 1016 N N . GLN A 1 124 ? -2.476 -16.162 -3.970 1.00 97.19 124 GLN A N 1
ATOM 1017 C CA . GLN A 1 124 ? -1.575 -17.043 -3.230 1.00 97.19 124 GLN A CA 1
ATOM 1018 C C . GLN A 1 124 ? -0.276 -16.337 -2.821 1.00 97.19 124 GLN A C 1
ATOM 1020 O O . GLN A 1 124 ? 0.170 -16.510 -1.692 1.00 97.19 124 GLN A O 1
ATOM 1025 N N . HIS A 1 125 ? 0.308 -15.544 -3.722 1.00 97.75 125 HIS A N 1
ATOM 1026 C CA . HIS A 1 125 ? 1.647 -14.975 -3.545 1.00 97.75 125 HIS A CA 1
ATOM 1027 C C . HIS A 1 125 ? 1.664 -13.493 -3.137 1.00 97.75 125 HIS A C 1
ATOM 1029 O O . HIS A 1 125 ? 2.736 -12.903 -2.979 1.00 97.75 125 HIS A O 1
ATOM 1035 N N . TYR A 1 126 ? 0.496 -12.863 -2.954 1.00 95.31 126 TYR A N 1
ATOM 1036 C CA . TYR A 1 126 ? 0.396 -11.433 -2.638 1.00 95.31 126 TYR A CA 1
ATOM 1037 C C . TYR A 1 126 ? 1.155 -11.056 -1.359 1.00 95.31 126 TYR A C 1
ATOM 1039 O O . TYR A 1 126 ? 1.813 -10.016 -1.294 1.00 95.31 126 TYR A O 1
ATOM 1047 N N . PHE A 1 127 ? 1.085 -11.918 -0.345 1.00 94.56 127 PHE A N 1
ATOM 1048 C CA . PHE A 1 127 ? 1.662 -11.656 0.971 1.00 94.56 127 PHE A CA 1
ATOM 1049 C C . PHE A 1 127 ? 3.122 -12.101 1.110 1.00 94.56 127 PHE A C 1
ATOM 1051 O O . PHE A 1 127 ? 3.777 -11.655 2.050 1.00 94.56 127 PHE A O 1
ATOM 1058 N N . ASP A 1 128 ? 3.659 -12.892 0.171 1.00 95.50 128 ASP A N 1
ATOM 1059 C CA . ASP A 1 128 ? 4.999 -13.500 0.261 1.00 95.50 128 ASP A CA 1
ATOM 1060 C C . ASP A 1 128 ? 6.099 -12.478 0.557 1.00 95.50 128 ASP A C 1
ATOM 1062 O O . ASP A 1 128 ? 7.036 -12.752 1.305 1.00 95.50 128 ASP A O 1
ATOM 1066 N N . ARG A 1 129 ? 5.991 -11.292 -0.054 1.00 96.00 129 ARG A N 1
ATOM 1067 C CA . ARG A 1 129 ? 6.994 -10.220 0.040 1.00 96.00 129 ARG A CA 1
ATOM 1068 C C . ARG A 1 129 ? 6.378 -8.850 0.319 1.00 96.00 129 ARG A C 1
ATOM 1070 O O . ARG A 1 129 ? 7.002 -7.822 0.061 1.00 96.00 129 ARG A O 1
ATOM 1077 N N . LEU A 1 130 ? 5.150 -8.812 0.849 1.00 90.44 130 LEU A N 1
ATOM 1078 C CA . LEU A 1 130 ? 4.416 -7.559 1.071 1.00 90.44 130 LEU A CA 1
ATOM 1079 C C . LEU A 1 130 ? 5.179 -6.598 2.001 1.00 90.44 130 LEU A C 1
ATOM 1081 O O . LEU A 1 130 ? 5.225 -5.396 1.755 1.00 90.44 130 LEU A O 1
ATOM 1085 N N . MET A 1 131 ? 5.835 -7.135 3.032 1.00 88.94 131 MET A N 1
ATOM 1086 C CA . MET A 1 131 ? 6.565 -6.343 4.030 1.00 88.94 131 MET A CA 1
ATOM 1087 C C . MET A 1 131 ? 7.870 -5.722 3.505 1.00 88.94 131 MET A C 1
ATOM 1089 O O . MET A 1 131 ? 8.439 -4.857 4.163 1.00 88.94 131 MET A O 1
ATOM 1093 N N . GLU A 1 132 ? 8.346 -6.112 2.318 1.00 92.88 132 GLU A N 1
ATOM 1094 C CA . GLU A 1 132 ? 9.546 -5.521 1.706 1.00 92.88 132 GLU A CA 1
ATOM 1095 C C . GLU A 1 132 ? 9.252 -4.206 0.960 1.00 92.88 132 GLU A C 1
ATOM 1097 O O . GLU A 1 132 ? 10.172 -3.436 0.663 1.00 92.88 132 GLU A O 1
ATOM 1102 N N . TRP A 1 133 ? 7.977 -3.922 0.665 1.00 92.88 133 TRP A N 1
ATOM 1103 C CA . TRP A 1 133 ? 7.572 -2.746 -0.105 1.00 92.88 133 TRP A CA 1
ATOM 1104 C C . TRP A 1 133 ? 7.888 -1.409 0.578 1.00 92.88 133 TRP A C 1
ATOM 1106 O O . TRP A 1 133 ? 8.479 -0.565 -0.097 1.00 92.88 133 TRP A O 1
ATOM 1116 N N . PRO A 1 134 ? 7.586 -1.177 1.874 1.00 90.38 134 PRO A N 1
ATOM 1117 C CA . PRO A 1 134 ? 7.844 0.120 2.509 1.00 90.38 134 PRO A CA 1
ATOM 1118 C C . PRO A 1 134 ? 9.310 0.563 2.413 1.00 90.38 134 PRO A C 1
ATOM 1120 O O . PRO A 1 134 ? 9.591 1.707 2.055 1.00 90.38 134 PRO A O 1
ATOM 1123 N N . ALA A 1 135 ? 10.249 -0.362 2.637 1.00 91.56 135 ALA A N 1
ATOM 1124 C CA . ALA A 1 135 ? 11.680 -0.086 2.529 1.00 91.56 135 ALA A CA 1
ATOM 1125 C C . ALA A 1 135 ? 12.094 0.262 1.090 1.00 91.56 135 ALA A C 1
ATOM 1127 O O . ALA A 1 135 ? 12.854 1.206 0.873 1.00 91.56 135 ALA A O 1
ATOM 1128 N N . LEU A 1 136 ? 11.569 -0.458 0.089 1.00 95.88 136 LEU A N 1
ATOM 1129 C CA . LEU A 1 136 ? 11.815 -0.123 -1.314 1.00 95.88 136 LEU A CA 1
ATOM 1130 C C . LEU A 1 136 ? 11.244 1.254 -1.675 1.00 95.88 136 LEU A C 1
ATOM 1132 O O . LEU A 1 136 ? 11.929 2.040 -2.323 1.00 95.88 136 LEU A O 1
ATOM 1136 N N . VAL A 1 137 ? 10.016 1.567 -1.259 1.00 95.69 137 VAL A N 1
ATOM 1137 C CA . VAL A 1 137 ? 9.383 2.861 -1.551 1.00 95.69 137 VAL A CA 1
ATOM 1138 C C . VAL A 1 137 ? 10.169 4.003 -0.899 1.00 95.69 137 VAL A C 1
ATOM 1140 O O . VAL A 1 137 ? 10.427 5.011 -1.554 1.00 95.69 137 VAL A O 1
ATOM 1143 N N . ALA A 1 138 ? 10.657 3.827 0.332 1.00 93.25 138 ALA A N 1
ATOM 1144 C CA . ALA A 1 138 ? 11.549 4.794 0.976 1.00 93.25 138 ALA A CA 1
ATOM 1145 C C . ALA A 1 138 ? 12.858 5.010 0.196 1.00 93.25 138 ALA A C 1
ATOM 1147 O O . ALA A 1 138 ? 13.302 6.151 0.031 1.00 93.25 138 ALA A O 1
ATOM 1148 N N . ASP A 1 139 ? 13.451 3.941 -0.341 1.00 95.75 139 ASP A N 1
ATOM 1149 C CA . ASP A 1 139 ? 14.636 4.041 -1.194 1.00 95.75 139 ASP A CA 1
ATOM 1150 C C . ASP A 1 139 ? 14.356 4.776 -2.514 1.00 95.75 139 ASP A C 1
ATOM 1152 O O . ASP A 1 139 ? 15.183 5.579 -2.951 1.00 95.75 139 ASP A O 1
ATOM 1156 N N . LEU A 1 140 ? 13.191 4.549 -3.130 1.00 96.88 140 LEU A N 1
ATOM 1157 C CA . LEU A 1 140 ? 12.768 5.240 -4.353 1.00 96.88 140 LEU A CA 1
ATOM 1158 C C . LEU A 1 140 ? 12.549 6.741 -4.107 1.00 96.88 140 LEU A C 1
ATOM 1160 O O . LEU A 1 140 ? 13.033 7.575 -4.875 1.00 96.88 140 LEU A O 1
ATOM 1164 N N . HIS A 1 141 ? 11.896 7.099 -2.997 1.00 95.38 141 HIS A N 1
ATOM 1165 C CA . HIS A 1 141 ? 11.761 8.491 -2.552 1.00 95.38 141 HIS A CA 1
ATOM 1166 C C . HIS A 1 141 ? 13.123 9.151 -2.339 1.00 95.38 141 HIS A C 1
ATOM 1168 O O . HIS A 1 141 ? 13.356 10.269 -2.799 1.00 95.38 141 HIS A O 1
ATOM 1174 N N . ARG A 1 142 ? 14.057 8.453 -1.682 1.00 94.56 142 ARG A N 1
ATOM 1175 C CA . ARG A 1 142 ? 15.429 8.941 -1.496 1.00 94.56 142 ARG A CA 1
ATOM 1176 C C . ARG A 1 142 ? 16.137 9.165 -2.832 1.00 94.56 142 ARG A C 1
ATOM 1178 O O . ARG A 1 142 ? 16.745 10.217 -3.004 1.00 94.56 142 ARG A O 1
ATOM 1185 N N . ALA A 1 143 ? 16.028 8.229 -3.774 1.00 96.56 143 ALA A N 1
ATOM 1186 C CA . ALA A 1 143 ? 16.629 8.365 -5.098 1.00 96.56 143 ALA A CA 1
ATOM 1187 C C . ALA A 1 143 ? 16.108 9.603 -5.850 1.00 96.56 143 ALA A C 1
ATOM 1189 O O . ALA A 1 143 ? 16.907 10.322 -6.451 1.00 96.56 143 ALA A O 1
ATOM 1190 N N . CYS A 1 144 ? 14.807 9.899 -5.745 1.00 95.44 144 CYS A N 1
ATOM 1191 C CA . CYS A 1 144 ? 14.209 11.106 -6.322 1.00 95.44 144 CYS A CA 1
ATOM 1192 C C . CYS A 1 144 ? 14.735 12.384 -5.651 1.00 95.44 144 CYS A C 1
ATOM 1194 O O . CYS A 1 144 ? 15.220 13.283 -6.337 1.00 95.44 144 CYS A O 1
ATOM 1196 N N . ARG A 1 145 ? 14.730 12.446 -4.309 1.00 93.81 145 ARG A N 1
ATOM 1197 C CA . ARG A 1 145 ? 15.235 13.610 -3.549 1.00 93.81 145 ARG A CA 1
ATOM 1198 C C . ARG A 1 145 ? 16.706 13.910 -3.834 1.00 93.81 145 ARG A C 1
ATOM 1200 O O . ARG A 1 145 ? 17.090 15.071 -3.944 1.00 93.81 145 ARG A O 1
ATOM 1207 N N . GLU A 1 146 ? 17.520 12.869 -3.971 1.00 96.25 146 GLU A N 1
ATOM 1208 C CA . GLU A 1 146 ? 18.946 12.972 -4.301 1.00 96.25 146 GLU A CA 1
ATOM 1209 C C . GLU A 1 146 ? 19.205 13.175 -5.803 1.00 96.25 146 GLU A C 1
ATOM 1211 O O . GLU A 1 146 ? 20.359 13.280 -6.212 1.00 96.25 146 GLU A O 1
ATOM 1216 N N . LYS A 1 147 ? 18.149 13.250 -6.629 1.00 96.31 147 LYS A N 1
ATOM 1217 C CA . LYS A 1 147 ? 18.218 13.406 -8.090 1.00 96.31 147 LYS A CA 1
ATOM 1218 C C . LYS A 1 147 ? 19.125 12.364 -8.750 1.00 96.31 147 LYS A C 1
ATOM 1220 O O . LYS A 1 147 ? 19.882 12.679 -9.670 1.00 96.31 147 LYS A O 1
ATOM 1225 N N . ARG A 1 148 ? 19.066 11.120 -8.268 1.00 97.25 148 ARG A N 1
ATOM 1226 C CA . ARG A 1 148 ? 19.842 10.016 -8.839 1.00 97.25 148 ARG A CA 1
ATOM 1227 C C . ARG A 1 148 ? 19.394 9.751 -10.270 1.00 97.25 148 ARG A C 1
ATOM 1229 O O . ARG A 1 148 ? 18.197 9.7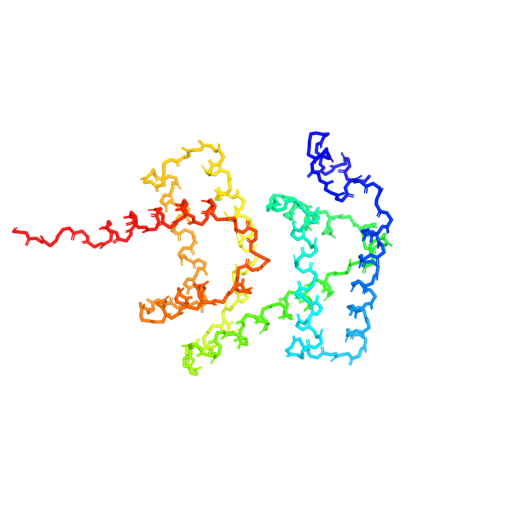42 -10.553 1.00 97.25 148 ARG A O 1
ATOM 1236 N N . ASP A 1 149 ? 20.353 9.483 -11.148 1.00 97.56 149 ASP A N 1
ATOM 1237 C CA . ASP A 1 149 ? 20.069 9.084 -12.525 1.00 97.56 149 ASP A CA 1
ATOM 1238 C C . ASP A 1 149 ? 19.362 7.710 -12.531 1.00 97.56 149 ASP A C 1
ATOM 1240 O O . ASP A 1 149 ? 19.930 6.746 -12.002 1.00 97.56 149 ASP A O 1
ATOM 1244 N N . PRO A 1 150 ? 18.156 7.570 -13.117 1.00 97.31 150 PRO A N 1
ATOM 1245 C CA . PRO A 1 150 ? 17.485 6.277 -13.269 1.00 97.31 150 PRO A CA 1
ATOM 1246 C C . PRO A 1 150 ? 18.328 5.211 -13.988 1.00 97.31 150 PRO A C 1
ATOM 1248 O O . PRO A 1 150 ? 18.120 4.017 -13.768 1.00 97.31 150 PRO A O 1
ATOM 1251 N N . ALA A 1 151 ? 19.277 5.617 -14.838 1.00 97.00 151 ALA A N 1
ATOM 1252 C CA . ALA A 1 151 ? 20.190 4.727 -15.554 1.00 97.00 151 ALA A CA 1
ATOM 1253 C C . ALA A 1 151 ? 21.457 4.355 -14.758 1.00 97.00 151 ALA A C 1
ATOM 1255 O O . ALA A 1 151 ? 22.200 3.470 -15.188 1.00 97.00 151 ALA A O 1
ATOM 1256 N N . SER A 1 152 ? 21.712 5.001 -13.612 1.00 97.31 152 SER A N 1
ATOM 1257 C CA . SER A 1 152 ? 22.853 4.672 -12.744 1.00 97.31 152 SER A CA 1
ATOM 1258 C C . SER A 1 152 ? 22.786 3.226 -12.228 1.00 97.31 152 SER A C 1
ATOM 1260 O O . SER A 1 152 ? 21.691 2.658 -12.143 1.00 97.31 152 SER A O 1
ATOM 1262 N N . PRO A 1 153 ? 23.921 2.620 -11.827 1.00 96.56 153 PRO A N 1
ATOM 1263 C CA . PRO A 1 153 ? 23.930 1.294 -11.210 1.00 96.56 153 PRO A CA 1
ATOM 1264 C C . PRO A 1 153 ? 22.958 1.179 -10.029 1.00 96.56 153 PRO A C 1
ATOM 1266 O O . PRO A 1 153 ? 22.212 0.205 -9.930 1.00 96.56 153 PRO A O 1
ATOM 1269 N N . GLU A 1 154 ? 22.905 2.192 -9.165 1.00 95.81 154 GLU A N 1
ATOM 1270 C CA . GLU A 1 154 ? 21.979 2.254 -8.035 1.00 95.81 154 GLU A CA 1
ATOM 1271 C C . GLU A 1 154 ? 20.523 2.371 -8.503 1.00 95.81 154 GLU A C 1
ATOM 1273 O O . GLU A 1 154 ? 19.640 1.715 -7.948 1.00 95.81 154 GLU A O 1
ATOM 1278 N N . GLY A 1 155 ? 20.267 3.168 -9.546 1.00 97.25 155 GLY A N 1
ATOM 1279 C CA . GLY A 1 155 ? 18.944 3.292 -10.154 1.00 97.25 155 GLY A CA 1
ATOM 1280 C C . GLY A 1 155 ? 18.423 1.961 -10.700 1.00 97.25 155 GLY A C 1
ATOM 1281 O O . GLY A 1 155 ? 17.285 1.563 -10.437 1.00 97.25 155 GLY A O 1
ATOM 1282 N N . GLN A 1 156 ? 19.293 1.213 -11.378 1.00 98.00 156 GLN A N 1
ATOM 1283 C CA . GLN A 1 156 ? 18.974 -0.107 -11.916 1.00 98.00 156 GLN A CA 1
ATOM 1284 C C . GLN A 1 156 ? 18.795 -1.166 -10.820 1.00 98.00 156 GLN A C 1
ATOM 1286 O O . GLN A 1 156 ? 17.910 -2.011 -10.940 1.00 98.00 156 GLN A O 1
ATOM 1291 N N . GLN A 1 157 ? 19.545 -1.099 -9.714 1.00 97.88 157 GLN A N 1
ATOM 1292 C CA . GLN A 1 157 ? 19.305 -1.971 -8.555 1.00 97.88 157 GLN A CA 1
ATOM 1293 C C . GLN A 1 157 ? 17.904 -1.766 -7.961 1.00 97.88 157 GLN A C 1
ATOM 1295 O O . GLN A 1 157 ? 17.238 -2.741 -7.604 1.00 97.88 157 GLN A O 1
ATOM 1300 N N . LEU A 1 158 ? 17.424 -0.521 -7.881 1.00 98.06 158 LEU A N 1
ATOM 1301 C CA . LEU A 1 158 ? 16.065 -0.231 -7.411 1.00 98.06 158 LEU A CA 1
ATOM 1302 C C . LEU A 1 158 ? 14.999 -0.753 -8.382 1.00 98.06 158 LEU A C 1
ATOM 1304 O O . LEU A 1 158 ? 14.032 -1.373 -7.936 1.00 98.06 158 LEU A O 1
ATOM 1308 N N . ALA A 1 159 ? 15.200 -0.593 -9.693 1.00 97.31 159 ALA A N 1
ATOM 1309 C CA . ALA A 1 159 ? 14.305 -1.158 -10.705 1.00 97.31 159 ALA A CA 1
ATOM 1310 C C . ALA A 1 159 ? 14.244 -2.697 -10.644 1.00 97.31 159 ALA A C 1
ATOM 1312 O O . ALA A 1 159 ? 13.161 -3.275 -10.724 1.00 97.31 159 ALA A O 1
ATOM 1313 N N . GLN A 1 160 ? 15.383 -3.365 -10.437 1.00 97.25 160 GLN A N 1
ATOM 1314 C CA . GLN A 1 160 ? 15.447 -4.823 -10.284 1.00 97.25 160 GLN A CA 1
ATOM 1315 C C . GLN A 1 160 ? 14.747 -5.303 -9.010 1.00 97.25 160 GLN A C 1
ATOM 1317 O O . GLN A 1 160 ? 13.992 -6.276 -9.056 1.00 97.25 160 GLN A O 1
ATOM 1322 N N . ARG A 1 161 ? 14.951 -4.614 -7.879 1.00 98.00 161 ARG A N 1
ATOM 1323 C CA . ARG A 1 161 ? 14.237 -4.905 -6.624 1.00 98.00 161 ARG A CA 1
ATOM 1324 C C . ARG A 1 161 ? 12.732 -4.756 -6.806 1.00 98.00 161 ARG A C 1
ATOM 1326 O O . ARG A 1 161 ? 11.992 -5.657 -6.421 1.00 98.00 161 ARG A O 1
ATOM 1333 N N . TRP A 1 162 ? 12.291 -3.669 -7.441 1.00 97.50 162 TRP A N 1
ATOM 1334 C CA . TRP A 1 162 ? 10.881 -3.460 -7.757 1.00 97.50 162 TRP A CA 1
ATOM 1335 C C . TRP A 1 162 ? 10.325 -4.581 -8.633 1.00 97.50 162 TRP A C 1
ATOM 1337 O O . TRP A 1 162 ? 9.293 -5.157 -8.298 1.00 97.50 162 TRP A O 1
ATOM 1347 N N . LEU A 1 163 ? 11.031 -4.953 -9.707 1.00 95.94 163 LEU A N 1
ATOM 1348 C CA . LEU A 1 163 ? 10.599 -6.029 -10.597 1.00 95.94 163 LEU A CA 1
ATOM 1349 C C . LEU A 1 163 ? 10.494 -7.363 -9.853 1.00 95.94 163 LEU A C 1
ATOM 1351 O O . LEU A 1 163 ? 9.535 -8.095 -10.063 1.00 95.94 163 LEU A O 1
ATOM 1355 N N . ALA A 1 164 ? 11.438 -7.671 -8.962 1.00 97.25 164 ALA A N 1
ATOM 1356 C CA . ALA A 1 164 ? 11.412 -8.898 -8.173 1.00 97.25 164 ALA A CA 1
ATOM 1357 C C . ALA A 1 164 ? 10.228 -8.952 -7.190 1.00 97.25 164 ALA A C 1
ATOM 1359 O O . ALA A 1 164 ? 9.669 -10.030 -6.988 1.00 97.25 164 ALA A O 1
ATOM 1360 N N . LEU A 1 165 ? 9.843 -7.821 -6.585 1.00 97.62 165 LEU A N 1
ATOM 1361 C CA . LEU A 1 165 ? 8.647 -7.739 -5.737 1.00 97.62 165 LEU A CA 1
ATOM 1362 C C . LEU A 1 165 ? 7.358 -7.783 -6.559 1.00 97.62 165 LEU A C 1
ATOM 1364 O O . LEU A 1 165 ? 6.406 -8.449 -6.179 1.00 97.62 165 LEU A O 1
ATOM 1368 N N . PHE A 1 166 ? 7.319 -7.110 -7.706 1.00 96.56 166 PHE A N 1
ATOM 1369 C CA . PHE A 1 166 ? 6.165 -7.142 -8.598 1.00 96.56 166 PHE A CA 1
ATOM 1370 C C . PHE A 1 166 ? 5.923 -8.551 -9.157 1.00 96.56 166 PHE A C 1
ATOM 1372 O O . PHE A 1 166 ? 4.816 -9.079 -9.078 1.00 96.56 166 PHE A O 1
ATOM 1379 N N . GLN A 1 167 ? 6.973 -9.209 -9.655 1.00 97.12 167 GLN A N 1
ATOM 1380 C CA . GLN A 1 167 ? 6.891 -10.569 -10.189 1.00 97.12 167 GLN A CA 1
ATOM 1381 C C . GLN A 1 167 ? 6.549 -11.616 -9.128 1.00 97.12 167 GLN A C 1
ATOM 1383 O O . GLN A 1 167 ? 6.099 -12.698 -9.506 1.00 97.12 167 GLN A O 1
ATOM 1388 N N . SER A 1 168 ? 6.741 -11.329 -7.831 1.00 97.94 168 SER A N 1
ATOM 1389 C CA . SER A 1 168 ? 6.388 -12.289 -6.781 1.00 97.94 168 SER A CA 1
ATOM 1390 C C . SER A 1 168 ? 4.892 -12.584 -6.785 1.00 97.94 168 SER A C 1
ATOM 1392 O O . SER A 1 168 ? 4.525 -13.741 -6.658 1.00 97.94 168 SER A O 1
ATOM 1394 N N . TYR A 1 169 ? 4.042 -11.578 -7.018 1.00 97.06 169 TYR A N 1
ATOM 1395 C CA . TYR A 1 169 ? 2.587 -11.752 -7.059 1.00 97.06 169 TYR A CA 1
ATOM 1396 C C . TYR A 1 169 ? 1.987 -11.665 -8.471 1.00 97.06 169 TYR A C 1
ATOM 1398 O O . TYR A 1 169 ? 0.910 -12.205 -8.710 1.00 97.06 169 TYR A O 1
ATOM 1406 N N . ALA A 1 170 ? 2.650 -11.001 -9.422 1.00 97.00 170 ALA A N 1
ATOM 1407 C CA . ALA A 1 170 ? 2.156 -10.866 -10.798 1.00 97.00 170 ALA A CA 1
ATOM 1408 C C . ALA A 1 170 ? 2.639 -11.989 -11.734 1.00 97.00 170 ALA A C 1
ATOM 1410 O O . ALA A 1 170 ? 2.165 -12.105 -12.865 1.00 97.00 170 ALA A O 1
ATOM 1411 N N . GLY A 1 171 ? 3.603 -12.800 -11.289 1.00 96.75 171 GLY A N 1
ATOM 1412 C CA . GLY A 1 171 ? 4.257 -13.809 -12.113 1.00 96.75 171 GLY A CA 1
ATOM 1413 C C . GLY A 1 171 ? 5.234 -13.208 -13.132 1.00 96.75 171 GLY A C 1
ATOM 1414 O O . GLY A 1 171 ? 5.477 -11.999 -13.187 1.00 96.75 171 GLY A O 1
ATOM 1415 N N . LYS A 1 172 ? 5.843 -14.076 -13.949 1.00 95.94 172 LYS A N 1
ATOM 1416 C CA . LYS A 1 172 ? 6.873 -13.697 -14.938 1.00 95.94 172 LYS A CA 1
ATOM 1417 C C . LYS A 1 172 ? 6.358 -13.579 -16.373 1.00 95.94 172 LYS A C 1
ATOM 1419 O O . LYS A 1 172 ? 7.121 -13.172 -17.244 1.00 95.94 172 LYS A O 1
ATOM 1424 N N . ASP A 1 173 ? 5.096 -13.925 -16.613 1.00 96.62 173 ASP A N 1
ATOM 1425 C CA . ASP A 1 173 ? 4.494 -13.825 -17.938 1.00 96.62 173 ASP A CA 1
ATOM 1426 C C . ASP A 1 173 ? 4.253 -12.359 -18.337 1.00 96.62 173 ASP A C 1
ATOM 1428 O O . ASP A 1 173 ? 3.666 -11.573 -17.589 1.00 96.62 173 ASP A O 1
ATOM 1432 N N . ALA A 1 174 ? 4.720 -11.979 -19.527 1.00 93.06 174 ALA A N 1
ATOM 1433 C CA . ALA A 1 174 ? 4.663 -10.595 -19.987 1.00 93.06 174 ALA A CA 1
ATOM 1434 C C . ALA A 1 174 ? 3.226 -10.127 -20.282 1.00 93.06 174 ALA A C 1
ATOM 1436 O O . ALA A 1 174 ? 2.918 -8.945 -20.089 1.00 93.06 174 ALA A O 1
ATOM 1437 N N . GLN A 1 175 ? 2.344 -11.033 -20.721 1.00 96.00 175 GLN A N 1
ATOM 1438 C CA . GLN A 1 175 ? 0.943 -10.722 -21.001 1.00 96.00 175 GLN A CA 1
ATOM 1439 C C . GLN A 1 175 ? 0.174 -10.485 -19.695 1.00 96.00 175 GLN A C 1
ATOM 1441 O O . GLN A 1 175 ? -0.556 -9.496 -19.596 1.00 96.00 175 GLN A O 1
ATOM 1446 N N . THR A 1 176 ? 0.405 -11.300 -18.665 1.00 97.19 176 THR A N 1
ATOM 1447 C CA . THR A 1 176 ? -0.131 -11.076 -17.314 1.00 97.19 176 THR A CA 1
ATOM 1448 C C . THR A 1 176 ? 0.336 -9.737 -16.751 1.00 97.19 176 THR A C 1
ATOM 1450 O O . THR A 1 176 ? -0.473 -8.919 -16.313 1.00 97.19 176 THR A O 1
ATOM 1453 N N . GLN A 1 177 ? 1.635 -9.439 -16.835 1.00 95.56 177 GLN A N 1
ATOM 1454 C CA . GLN A 1 177 ? 2.183 -8.169 -16.349 1.00 95.56 177 GLN A 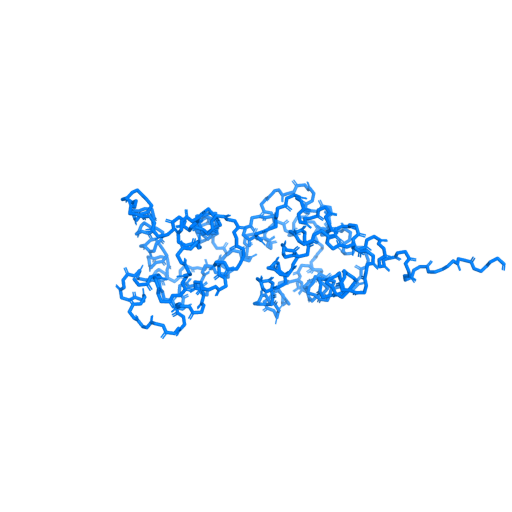CA 1
ATOM 1455 C C . GLN A 1 177 ? 1.614 -6.946 -17.090 1.00 95.56 177 GLN A C 1
ATOM 1457 O O . GLN A 1 177 ? 1.481 -5.875 -16.496 1.00 95.56 177 GLN A O 1
ATOM 1462 N N . GLN A 1 178 ? 1.266 -7.076 -18.376 1.00 93.88 178 GLN A N 1
ATOM 1463 C CA . GLN A 1 178 ? 0.582 -6.015 -19.123 1.00 93.88 178 GLN A CA 1
ATOM 1464 C C . GLN A 1 178 ? -0.815 -5.730 -18.558 1.00 93.88 178 GLN A C 1
ATOM 1466 O O . GLN A 1 178 ? -1.188 -4.561 -18.463 1.00 93.88 178 GLN A O 1
ATOM 1471 N N . LYS A 1 179 ? -1.564 -6.761 -18.141 1.00 97.94 179 LYS A N 1
ATOM 1472 C CA . LYS A 1 179 ? -2.883 -6.591 -17.506 1.00 97.94 179 LYS A CA 1
ATOM 1473 C C . LYS A 1 179 ? -2.779 -5.828 -16.189 1.00 97.94 179 LYS A C 1
ATOM 1475 O O . LYS A 1 179 ? -3.567 -4.917 -15.964 1.00 97.94 179 LYS A O 1
ATOM 1480 N N . PHE A 1 180 ? -1.778 -6.136 -15.360 1.00 96.19 180 PHE A N 1
ATOM 1481 C CA . PHE A 1 180 ? -1.505 -5.381 -14.129 1.00 96.19 180 PHE A CA 1
ATOM 1482 C C . PHE A 1 180 ? -1.225 -3.905 -14.402 1.00 96.19 180 PHE A C 1
ATOM 1484 O O . PHE A 1 180 ? -1.819 -3.044 -13.760 1.00 96.19 180 PHE A O 1
ATOM 1491 N N . ARG A 1 181 ? -0.346 -3.612 -15.370 1.00 91.62 181 ARG A N 1
ATOM 1492 C CA . ARG A 1 181 ? -0.011 -2.230 -15.743 1.00 91.62 181 ARG A CA 1
ATOM 1493 C C . ARG A 1 181 ? -1.239 -1.475 -16.247 1.00 91.62 181 ARG A C 1
ATOM 1495 O O . ARG A 1 181 ? -1.507 -0.382 -15.766 1.00 91.62 181 ARG A O 1
ATOM 1502 N N . TYR A 1 182 ? -2.031 -2.100 -17.116 1.00 94.69 182 TYR A N 1
ATOM 1503 C CA . TYR A 1 182 ? -3.288 -1.521 -17.585 1.00 94.69 182 TYR A CA 1
ATOM 1504 C C . TYR A 1 182 ? -4.276 -1.269 -16.436 1.00 94.69 182 TYR A C 1
ATOM 1506 O O . TYR A 1 182 ? -4.829 -0.180 -16.336 1.00 94.69 182 TYR A O 1
ATOM 1514 N N . ALA A 1 183 ? -4.452 -2.224 -15.517 1.00 96.44 183 ALA A N 1
ATOM 1515 C CA . ALA A 1 183 ? -5.313 -2.037 -14.351 1.00 96.44 183 ALA A CA 1
ATO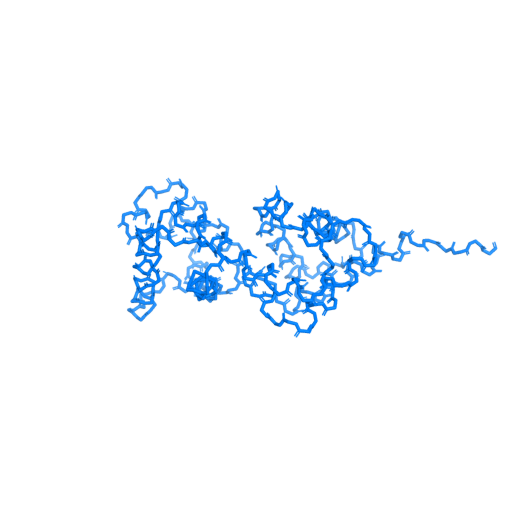M 1516 C C . ALA A 1 183 ? -4.853 -0.853 -13.484 1.00 96.44 183 ALA A C 1
ATOM 1518 O O . ALA A 1 183 ? -5.674 -0.034 -13.089 1.00 96.44 183 ALA A O 1
ATOM 1519 N N . MET A 1 184 ? -3.547 -0.716 -13.225 1.00 91.44 184 MET A N 1
ATOM 1520 C CA . MET A 1 184 ? -2.998 0.409 -12.451 1.00 91.44 184 MET A CA 1
ATOM 1521 C C . MET A 1 184 ? -3.239 1.773 -13.113 1.00 91.44 184 MET A C 1
ATOM 1523 O O . MET A 1 184 ? -3.410 2.761 -12.406 1.00 91.44 184 MET A O 1
ATOM 1527 N N . GLU A 1 185 ? -3.269 1.835 -14.446 1.00 90.00 185 GLU A N 1
ATOM 1528 C CA . GLU A 1 185 ? -3.589 3.060 -15.191 1.00 90.00 185 GLU A CA 1
ATOM 1529 C C . GLU A 1 185 ? -5.080 3.421 -15.118 1.00 90.00 185 GLU A C 1
ATOM 1531 O O . GLU A 1 185 ? -5.423 4.601 -15.107 1.00 90.00 185 GLU A O 1
ATOM 1536 N N . GLN A 1 186 ? -5.967 2.420 -15.081 1.00 95.25 186 GLN A N 1
ATOM 1537 C CA . GLN A 1 186 ? -7.420 2.628 -15.087 1.00 95.25 186 GLN A CA 1
ATOM 1538 C C . GLN A 1 186 ? -8.031 2.774 -13.686 1.00 95.25 186 GLN A C 1
ATOM 1540 O O . GLN A 1 186 ? -9.103 3.358 -13.546 1.00 95.25 186 GLN A O 1
ATOM 1545 N N . GLU A 1 187 ? -7.382 2.237 -12.650 1.00 96.06 187 GLU A N 1
ATOM 1546 C CA . GLU A 1 187 ? -7.971 2.056 -11.319 1.00 96.06 187 GLU A CA 1
ATOM 1547 C C . GLU A 1 187 ? -7.177 2.823 -10.247 1.00 96.06 187 GLU A C 1
ATOM 1549 O O . GLU A 1 187 ? -6.253 2.266 -9.641 1.00 96.06 187 GLU A O 1
ATOM 1554 N N . PRO A 1 188 ? -7.554 4.078 -9.922 1.00 92.81 188 PRO A N 1
ATOM 1555 C CA . PRO A 1 188 ? -6.842 4.902 -8.939 1.00 92.81 188 PRO A CA 1
ATOM 1556 C C . PRO A 1 188 ? -6.687 4.245 -7.562 1.00 92.81 188 PRO A C 1
ATOM 1558 O O . PRO A 1 188 ? -5.720 4.496 -6.846 1.00 92.81 188 PRO A O 1
ATOM 1561 N N . HIS A 1 189 ? -7.623 3.371 -7.181 1.00 93.19 189 HIS A N 1
ATOM 1562 C CA . HIS A 1 189 ? -7.579 2.650 -5.908 1.00 93.19 189 HIS A CA 1
ATOM 1563 C C . HIS A 1 189 ? -6.354 1.736 -5.770 1.00 93.19 189 HIS A C 1
ATOM 1565 O O . HIS A 1 189 ? -5.848 1.561 -4.664 1.00 93.19 189 HIS A O 1
ATOM 1571 N N . LEU A 1 190 ? -5.816 1.199 -6.872 1.00 93.75 190 LEU A N 1
ATOM 1572 C CA . LEU A 1 190 ? -4.620 0.347 -6.823 1.00 93.75 190 LEU A CA 1
ATOM 1573 C C . LEU A 1 190 ? -3.375 1.106 -6.337 1.00 93.75 190 LEU A C 1
ATOM 1575 O O . LEU A 1 190 ? -2.468 0.486 -5.769 1.00 93.75 190 LEU A O 1
ATOM 1579 N N . MET A 1 191 ? -3.368 2.434 -6.488 1.00 89.94 191 MET A N 1
ATOM 1580 C CA . MET A 1 191 ? -2.291 3.318 -6.042 1.00 89.94 191 MET A CA 1
ATOM 1581 C C . MET A 1 191 ? -2.388 3.720 -4.568 1.00 89.94 191 MET A C 1
ATOM 1583 O O . MET A 1 191 ? -1.378 4.120 -3.989 1.00 89.94 191 MET A O 1
ATOM 1587 N N . LYS A 1 192 ? -3.553 3.570 -3.931 1.00 90.94 192 LYS A N 1
ATOM 1588 C CA . LYS A 1 192 ? -3.719 3.898 -2.508 1.00 90.94 192 LYS A CA 1
ATOM 1589 C C . LYS A 1 192 ? -2.844 3.012 -1.627 1.00 90.94 192 LYS A C 1
ATOM 1591 O O . LYS A 1 192 ? -2.618 1.832 -1.946 1.00 90.94 192 LYS A O 1
ATOM 1596 N N . GLY A 1 193 ? -2.367 3.572 -0.514 1.00 89.31 193 GLY A N 1
ATOM 1597 C CA . GLY A 1 193 ? -1.599 2.831 0.486 1.00 89.31 193 GLY A CA 1
ATOM 1598 C C . GLY A 1 193 ? -0.271 2.291 -0.047 1.00 89.31 193 GLY A C 1
ATOM 1599 O O . GLY A 1 193 ? 0.249 1.311 0.479 1.00 89.31 193 GLY A O 1
ATOM 1600 N N . THR A 1 194 ? 0.247 2.878 -1.132 1.00 90.31 194 THR A N 1
ATOM 1601 C CA . THR A 1 194 ? 1.559 2.531 -1.698 1.00 90.31 194 THR A CA 1
ATOM 1602 C C . THR A 1 194 ? 2.634 3.552 -1.345 1.00 90.31 194 THR A C 1
ATOM 1604 O O . THR A 1 194 ? 3.807 3.244 -1.532 1.00 90.31 194 THR A O 1
ATOM 1607 N N . TRP A 1 195 ? 2.260 4.748 -0.859 1.00 94.25 195 TRP A N 1
ATOM 1608 C CA . TRP A 1 195 ? 3.165 5.889 -0.664 1.00 94.25 195 TRP A CA 1
ATOM 1609 C C . TRP A 1 195 ? 3.904 6.307 -1.947 1.00 94.25 195 TRP A C 1
ATOM 1611 O O . TRP A 1 195 ? 4.913 7.011 -1.899 1.00 94.25 195 TRP A O 1
ATOM 1621 N N . MET A 1 196 ? 3.431 5.878 -3.119 1.00 91.38 196 MET A N 1
ATOM 1622 C CA . MET A 1 196 ? 4.029 6.221 -4.404 1.00 91.38 196 MET A CA 1
ATOM 1623 C C . MET A 1 196 ? 3.432 7.529 -4.918 1.00 91.38 196 MET A C 1
ATOM 1625 O O . MET A 1 196 ? 2.270 7.582 -5.314 1.00 91.38 196 MET A O 1
ATOM 1629 N N . THR A 1 197 ? 4.245 8.583 -4.969 1.00 90.56 197 THR A N 1
ATOM 1630 C CA . THR A 1 197 ? 3.856 9.846 -5.607 1.00 90.56 197 THR A CA 1
ATOM 1631 C C . THR A 1 197 ? 4.030 9.764 -7.124 1.00 90.56 197 THR A C 1
ATOM 1633 O O . THR A 1 197 ? 4.795 8.941 -7.634 1.00 90.56 197 THR A O 1
ATOM 1636 N N . SER A 1 198 ? 3.377 10.660 -7.869 1.00 88.94 198 SER A N 1
ATOM 1637 C CA . SER A 1 198 ? 3.544 10.753 -9.328 1.00 88.94 198 SER A CA 1
ATOM 1638 C C . SER A 1 198 ? 5.002 10.981 -9.749 1.00 88.94 198 SER A C 1
ATOM 1640 O O . SER A 1 198 ? 5.438 10.453 -10.770 1.00 88.94 198 SER A O 1
ATOM 1642 N N . GLU A 1 199 ? 5.771 11.730 -8.953 1.00 93.38 199 GLU A N 1
ATOM 1643 C CA . GLU A 1 199 ? 7.204 11.954 -9.184 1.00 93.38 199 GLU A CA 1
ATOM 1644 C C . GLU A 1 199 ? 8.002 10.652 -9.045 1.00 93.38 199 GLU A C 1
ATOM 1646 O O . GLU A 1 199 ? 8.753 10.284 -9.950 1.00 93.38 199 GLU A O 1
ATOM 1651 N N . VAL A 1 200 ? 7.784 9.915 -7.952 1.00 94.75 200 VAL A N 1
ATOM 1652 C CA . VAL A 1 200 ? 8.479 8.648 -7.688 1.00 94.75 200 VAL A CA 1
ATOM 1653 C C . VAL A 1 200 ? 8.105 7.582 -8.719 1.00 94.75 200 VAL A C 1
ATOM 1655 O O . VAL A 1 200 ? 8.971 6.835 -9.179 1.00 94.75 200 VAL A O 1
ATOM 1658 N N . LEU A 1 201 ? 6.840 7.538 -9.146 1.00 92.44 201 LEU A N 1
ATOM 1659 C CA . LEU A 1 201 ? 6.390 6.652 -10.222 1.00 92.44 201 LEU A CA 1
ATOM 1660 C C . LEU A 1 201 ? 7.061 6.983 -11.551 1.00 92.44 201 LEU A C 1
ATOM 1662 O O . LEU A 1 201 ? 7.538 6.073 -12.223 1.00 92.44 201 LEU A O 1
ATOM 1666 N N . SER A 1 202 ? 7.142 8.265 -11.910 1.00 93.94 202 SER A N 1
ATOM 1667 C CA . SER A 1 202 ? 7.818 8.708 -13.133 1.00 93.94 202 SER A CA 1
ATOM 1668 C C . SER A 1 202 ? 9.301 8.327 -13.129 1.00 93.94 202 SER A C 1
ATOM 1670 O O . SER A 1 202 ? 9.814 7.799 -14.119 1.00 93.94 202 SER A O 1
ATOM 1672 N N . TRP A 1 203 ? 9.994 8.527 -12.004 1.00 97.50 203 TRP A N 1
ATOM 1673 C CA . TRP A 1 203 ? 11.393 8.123 -11.857 1.00 97.50 203 TRP A CA 1
ATOM 1674 C C . TRP A 1 203 ? 11.565 6.601 -11.997 1.00 97.50 203 TRP A C 1
ATOM 1676 O O . TRP A 1 203 ? 12.424 6.130 -12.746 1.00 97.50 203 TRP A O 1
ATOM 1686 N N . LEU A 1 204 ? 10.700 5.818 -11.345 1.00 95.94 204 LEU A N 1
ATOM 1687 C CA . LEU A 1 204 ? 10.728 4.357 -11.415 1.00 95.94 204 LEU A CA 1
ATOM 1688 C C . LEU A 1 204 ? 10.447 3.845 -12.837 1.00 95.94 204 LEU A C 1
ATOM 1690 O O . LEU A 1 204 ? 11.134 2.940 -13.312 1.00 95.94 204 LEU A O 1
ATOM 1694 N N . GLN A 1 205 ? 9.475 4.433 -13.538 1.00 93.31 205 GLN A N 1
ATOM 1695 C CA . GLN A 1 205 ? 9.162 4.089 -14.927 1.00 93.31 205 GLN A CA 1
ATOM 1696 C C . GLN A 1 205 ? 10.359 4.329 -15.855 1.00 93.31 205 GLN A C 1
ATOM 1698 O O . GLN A 1 205 ? 10.640 3.495 -16.717 1.00 93.31 205 GLN A O 1
ATOM 1703 N N . GLN A 1 206 ? 11.110 5.417 -15.653 1.00 96.50 206 GLN A N 1
ATOM 1704 C CA . GLN A 1 206 ? 12.346 5.673 -16.398 1.00 96.50 206 GLN A CA 1
ATOM 1705 C C . GLN A 1 206 ? 13.411 4.604 -16.117 1.00 96.50 206 GLN A C 1
ATOM 1707 O O . GLN A 1 206 ? 14.003 4.072 -17.060 1.00 96.50 206 GLN A O 1
ATOM 1712 N N . ALA A 1 207 ? 13.613 4.237 -14.846 1.00 97.31 207 ALA A N 1
ATOM 1713 C CA . ALA A 1 207 ? 14.584 3.214 -14.455 1.00 97.31 207 ALA A CA 1
ATOM 1714 C C . ALA A 1 207 ? 14.240 1.841 -15.062 1.00 97.31 207 ALA A C 1
ATOM 1716 O O . ALA A 1 207 ? 15.106 1.180 -15.642 1.00 97.31 207 ALA A O 1
ATOM 1717 N N . ILE A 1 208 ? 12.961 1.445 -15.020 1.00 93.88 208 ILE A N 1
ATOM 1718 C CA . ILE A 1 208 ? 12.462 0.213 -15.650 1.00 93.88 208 ILE A CA 1
ATOM 1719 C C . ILE A 1 208 ? 12.614 0.275 -17.176 1.00 93.88 208 ILE A C 1
ATOM 1721 O O . ILE A 1 208 ? 13.026 -0.706 -17.791 1.00 93.88 208 ILE A O 1
ATOM 1725 N N . GLY A 1 209 ? 12.330 1.419 -17.804 1.00 93.50 209 GLY A N 1
ATOM 1726 C CA . GLY A 1 209 ? 12.490 1.597 -19.249 1.00 93.50 209 GLY A CA 1
ATOM 1727 C C . GLY A 1 209 ? 13.940 1.442 -19.725 1.00 93.50 209 GLY A C 1
ATOM 1728 O O . GLY A 1 209 ? 14.186 0.971 -20.836 1.00 93.50 209 GLY A O 1
ATOM 1729 N N . VAL A 1 210 ? 14.923 1.809 -18.899 1.00 95.62 210 VAL A N 1
ATOM 1730 C CA . VAL A 1 210 ? 16.344 1.522 -19.161 1.00 95.62 210 VAL A CA 1
ATOM 1731 C C . VAL A 1 210 ? 16.625 0.024 -19.022 1.00 95.62 210 VAL A C 1
ATOM 1733 O O . VAL A 1 210 ? 17.152 -0.573 -19.961 1.00 95.62 210 VAL A O 1
ATOM 1736 N N . MET A 1 211 ? 16.193 -0.593 -17.919 1.00 94.25 211 MET A N 1
ATOM 1737 C CA . MET A 1 211 ? 16.379 -2.023 -17.643 1.00 94.25 211 MET A CA 1
ATOM 1738 C C . MET A 1 211 ? 15.831 -2.909 -18.772 1.00 94.25 211 MET A C 1
ATOM 1740 O O . MET A 1 211 ? 16.510 -3.817 -19.248 1.00 94.25 211 MET A O 1
ATOM 1744 N N . MET A 1 212 ? 14.613 -2.622 -19.240 1.00 88.75 212 MET A N 1
ATOM 1745 C CA . MET A 1 212 ? 13.954 -3.399 -20.293 1.00 88.75 212 MET A CA 1
ATOM 1746 C C . MET A 1 212 ? 14.652 -3.246 -21.649 1.00 88.75 212 MET A C 1
ATOM 1748 O O . MET A 1 212 ? 14.780 -4.228 -22.375 1.00 88.75 212 MET A O 1
ATOM 1752 N N . ARG A 1 213 ? 15.163 -2.051 -21.982 1.00 90.75 213 ARG A N 1
ATOM 1753 C CA . ARG A 1 213 ? 15.946 -1.835 -23.214 1.00 90.75 213 ARG A CA 1
ATOM 1754 C C . ARG A 1 213 ? 17.284 -2.567 -23.183 1.00 90.75 213 ARG A C 1
ATOM 1756 O O . ARG A 1 213 ? 17.691 -3.121 -24.195 1.00 90.75 213 ARG A O 1
ATOM 1763 N N . GLN A 1 214 ? 17.949 -2.599 -22.030 1.00 83.25 214 GLN A N 1
ATOM 1764 C CA . GLN A 1 214 ? 19.200 -3.344 -21.860 1.00 83.25 214 GLN A CA 1
ATOM 1765 C C . GLN A 1 214 ? 18.983 -4.860 -21.961 1.00 83.25 214 GLN A C 1
ATOM 1767 O O . GLN A 1 214 ? 19.806 -5.557 -22.5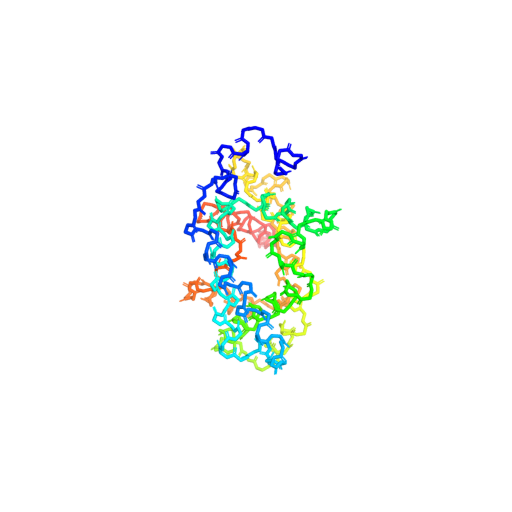49 1.00 83.25 214 GLN A O 1
ATOM 1772 N N . ALA A 1 215 ? 17.860 -5.369 -21.442 1.00 78.50 215 ALA A N 1
ATOM 1773 C CA . ALA A 1 215 ? 17.497 -6.782 -21.558 1.00 78.50 215 ALA A CA 1
ATOM 1774 C C . ALA A 1 215 ? 17.176 -7.201 -23.008 1.00 78.50 215 ALA A C 1
ATOM 1776 O O . ALA A 1 215 ? 17.354 -8.361 -23.368 1.00 78.50 215 ALA A O 1
ATOM 1777 N N . GLN A 1 216 ? 16.730 -6.255 -23.838 1.00 72.31 216 GLN A N 1
ATOM 1778 C CA . GLN A 1 216 ? 16.407 -6.437 -25.256 1.00 72.31 216 GLN A CA 1
ATOM 1779 C C . GLN A 1 216 ? 17.567 -6.050 -26.192 1.00 72.31 216 GLN A C 1
ATOM 1781 O O . GLN A 1 216 ? 17.294 -5.605 -27.301 1.00 72.31 216 GLN A O 1
ATOM 1786 N N . GLY A 1 217 ? 18.832 -6.154 -25.749 1.00 58.47 217 GLY A N 1
ATOM 1787 C CA . GLY A 1 217 ? 20.035 -5.693 -26.470 1.00 58.47 217 GLY A CA 1
ATOM 1788 C C . GLY A 1 217 ? 20.017 -5.904 -27.998 1.00 58.47 217 GLY A C 1
ATOM 1789 O O . GLY A 1 217 ? 19.346 -6.814 -28.485 1.00 58.47 217 GLY A O 1
ATOM 1790 N N . PRO A 1 218 ? 20.743 -5.052 -28.753 1.00 49.53 218 PRO A N 1
ATOM 1791 C CA . PRO A 1 218 ? 20.456 -4.744 -30.153 1.00 49.53 218 PRO A CA 1
ATOM 1792 C C . PRO A 1 218 ? 20.280 -6.022 -30.970 1.00 49.53 218 PRO A C 1
ATOM 1794 O O . PRO A 1 218 ? 21.105 -6.933 -30.874 1.00 49.53 218 PRO A O 1
ATOM 1797 N N . ALA A 1 219 ? 19.212 -6.085 -31.773 1.00 44.62 219 ALA A N 1
ATOM 1798 C CA . ALA A 1 219 ? 19.120 -7.085 -32.826 1.00 44.62 219 ALA A CA 1
ATOM 1799 C C . ALA A 1 219 ? 20.435 -7.022 -33.611 1.00 44.62 219 ALA A C 1
ATOM 1801 O O . ALA A 1 219 ? 20.798 -5.951 -34.094 1.00 44.62 219 ALA A O 1
ATOM 1802 N N . ALA A 1 220 ? 21.177 -8.130 -33.619 1.00 40.50 220 ALA A N 1
ATOM 1803 C CA . ALA A 1 220 ? 22.440 -8.232 -34.327 1.00 40.50 220 ALA A CA 1
ATOM 1804 C C . ALA A 1 220 ? 22.221 -7.811 -35.789 1.00 40.50 220 ALA A C 1
ATOM 1806 O O . ALA A 1 220 ? 21.454 -8.465 -36.498 1.00 40.50 220 ALA A O 1
ATOM 1807 N N . GLU A 1 221 ? 22.839 -6.697 -36.188 1.00 35.25 221 GLU A N 1
ATOM 1808 C CA . GLU A 1 221 ? 23.094 -6.374 -37.596 1.00 35.25 221 GLU A CA 1
ATOM 1809 C C . GLU A 1 221 ? 24.203 -7.275 -38.150 1.00 35.25 221 GLU A C 1
ATOM 1811 O O . GLU A 1 221 ? 25.166 -7.570 -37.398 1.00 35.25 221 GLU A O 1
#

Sequence (221 aa):
MYDRWFSQQELQVLPFAEQDEQRNQTWLELVGEAQQLMGERCPADEPRAIALATRWMEQLEQDTAGRPEFLTRLNEMHAAEPQMREQTGVTPEMIDFITRAFAESKLAIWARYLNAEELAFTRQHYFDRLMEWPALVADLHRACREKRDPASPEGQQLAQRWLALFQSYAGKDAQTQQKFRYAMEQEPHLMKGTWMTSEVLSWLQQAIGVMMRQAQGPAAE

Secondary structure (DSSP, 8-state):
-GGGTS-HHHHTT-GGGS--HHHHHHHHHHHHHHHHHHHTT--TTSHHHHHHHHHHHHHHHHHTTT-HHHHHHHHHHHHH-HHHHHHH---HHHHHHHHHHHHHHHHHHHTTTS-HHHHHHHHHHTTTTGGGHHHHHHHHHHHHHTT--TTSHHHHHHHHHHHHHHHHHH-S-HHHHHHHHHHHHH-GGGGTTS---HHHHHHHHHHHHHHHHHHT-----

InterPro domains:
  IPR012925 TipAS antibiotic-recognition domain [PF07739] (18-102)

Radius of gyration: 19.07 Å; chains: 1; bounding box: 42×38×63 Å

Foldseek 3Di:
DCVVQDPPVQLVQQLVNDPDPVLLVLLVVLLVQLVVCVVVVPDLLDPSNLVSLLSVLQSVCVRRVLQLVSVVSVVVCLVPPPVCCVVRVDDPVSVVSSVSSPLSNVLVLCPVQDDPVQSVLLVVQVPVCVVVQSVLQNLLVVCLVVVPQCLDPSNLVSLVVVVVNCCSRQNDDPVSVVSVVVSVVVPVSNVGSRSQDPSSVVSSVNSNVNVVDVVVPDDDD

pLDDT: mean 92.56, std 8.62, range [35.25, 98.44]

Organism: Klebsiella oxytoca (NCBI:txid571)